Protein AF-A0A6P0NFS2-F1 (afdb_monomer_lite)

Secondary structure (DSSP, 8-state):
-GGGTTSS-TTPPP-GGGHHHHHTTSHHHHHHHTT--GGGGGGS--TTSGGGGG--EEEEEEEEEEEEEE-TTS-EEEEEEEEEEEEEE-TTS-HHHHHHHHHHHHHTTTT-TTEETTEEEEEHHHHHHT---HHHHHHHHHHHHHHHHHHHHHHHHGGGSTTHHHHHHHHHHHHHHHHHHH--HHHHHHHHHHHS-HHHHHHH-HHHHHHHHHHHHHHHHHHHHHSS-TT-----------PPPPPPPPP-

Structure (mmCIF, N/CA/C/O backbone):
data_AF-A0A6P0NFS2-F1
#
_entry.id   AF-A0A6P0NFS2-F1
#
loop_
_atom_site.group_PDB
_atom_site.id
_atom_site.type_symbol
_atom_site.label_atom_id
_atom_site.label_alt_id
_atom_site.label_comp_id
_atom_site.label_asym_id
_atom_site.label_entity_id
_atom_site.label_seq_id
_atom_site.pdbx_PDB_ins_code
_atom_site.Cartn_x
_atom_site.Cartn_y
_atom_site.Cartn_z
_atom_site.occupancy
_atom_site.B_iso_or_equiv
_atom_site.auth_seq_id
_atom_site.auth_comp_id
_atom_site.auth_asym_id
_atom_site.auth_atom_id
_atom_site.pdbx_PDB_model_num
ATOM 1 N N . PHE A 1 1 ? 7.731 -1.184 7.748 1.00 45.28 1 PHE A N 1
ATOM 2 C CA . PHE A 1 1 ? 7.350 0.236 7.591 1.00 45.28 1 PHE A CA 1
ATOM 3 C C . PHE A 1 1 ? 8.421 1.167 8.172 1.00 45.28 1 PHE A C 1
ATOM 5 O O . PHE A 1 1 ? 8.928 1.997 7.435 1.00 45.28 1 PHE A O 1
ATOM 12 N N . HIS A 1 2 ? 8.855 0.974 9.424 1.00 46.03 2 HIS A N 1
ATOM 13 C CA . HIS A 1 2 ? 9.773 1.895 10.123 1.00 46.03 2 HIS A CA 1
ATOM 14 C C . HIS A 1 2 ? 11.260 1.832 9.728 1.00 46.03 2 HIS A C 1
ATOM 16 O O . HIS A 1 2 ? 11.902 2.876 9.686 1.00 46.03 2 HIS A O 1
ATOM 22 N N . LYS A 1 3 ? 11.782 0.662 9.324 1.00 44.38 3 LYS A N 1
ATOM 23 C CA . LYS A 1 3 ? 13.163 0.515 8.808 1.00 44.38 3 LYS A CA 1
ATOM 24 C C . LYS A 1 3 ? 13.495 1.404 7.601 1.00 44.38 3 LYS A C 1
ATOM 26 O O . LYS A 1 3 ? 14.654 1.671 7.339 1.00 44.38 3 LYS A O 1
ATOM 31 N N . LEU A 1 4 ? 12.486 1.840 6.847 1.00 41.75 4 LEU A N 1
ATOM 32 C CA . LEU A 1 4 ? 12.673 2.610 5.612 1.00 41.75 4 LEU A CA 1
ATOM 33 C C . LEU A 1 4 ? 12.499 4.123 5.807 1.00 41.75 4 LEU A C 1
ATOM 35 O O . LEU A 1 4 ? 12.699 4.868 4.862 1.00 41.75 4 LEU A O 1
ATOM 39 N N . ARG A 1 5 ? 12.159 4.587 7.019 1.00 45.78 5 ARG A N 1
ATOM 40 C CA . ARG A 1 5 ? 12.069 6.023 7.350 1.00 45.78 5 ARG A CA 1
ATOM 41 C C . ARG A 1 5 ? 13.318 6.572 8.055 1.00 45.78 5 ARG A C 1
ATOM 43 O O . ARG A 1 5 ? 13.258 7.653 8.620 1.00 45.78 5 ARG A O 1
ATOM 50 N N . GLY A 1 6 ? 14.428 5.828 8.054 1.00 47.69 6 GLY A N 1
ATOM 51 C CA . GLY A 1 6 ? 15.697 6.264 8.658 1.00 47.69 6 GLY A CA 1
ATOM 52 C C . GLY A 1 6 ? 15.766 6.168 10.187 1.00 47.69 6 GLY A C 1
ATOM 53 O O . GLY A 1 6 ? 16.768 6.561 10.767 1.00 47.69 6 GLY A O 1
ATOM 54 N N . ASN A 1 7 ? 14.738 5.619 10.844 1.00 51.59 7 ASN A N 1
ATOM 55 C CA . ASN A 1 7 ? 14.722 5.455 12.304 1.00 51.59 7 ASN A CA 1
ATOM 56 C C . ASN A 1 7 ? 15.490 4.215 12.790 1.00 51.59 7 ASN A C 1
ATOM 58 O O . ASN A 1 7 ? 15.700 4.058 13.986 1.00 51.59 7 ASN A O 1
ATOM 62 N N . LEU A 1 8 ? 15.862 3.315 11.879 1.00 56.97 8 LEU A N 1
ATOM 63 C CA . LEU A 1 8 ? 16.657 2.121 12.150 1.00 56.97 8 LEU A CA 1
ATOM 64 C C . LEU A 1 8 ? 17.635 1.912 10.998 1.00 56.97 8 LEU A C 1
ATOM 66 O O . LEU A 1 8 ? 17.301 2.220 9.849 1.00 56.97 8 LEU A O 1
ATOM 70 N N . GLU A 1 9 ? 18.794 1.327 11.290 1.00 56.72 9 GLU A N 1
ATOM 71 C CA . GLU A 1 9 ? 19.702 0.856 10.249 1.00 56.72 9 GLU A CA 1
ATOM 72 C C . GLU A 1 9 ? 19.039 -0.277 9.444 1.00 56.72 9 GLU A C 1
ATOM 74 O O . GLU A 1 9 ? 18.159 -1.013 9.912 1.00 56.72 9 GLU A O 1
ATOM 79 N N . ARG A 1 10 ? 19.417 -0.393 8.169 1.00 55.59 10 ARG A N 1
ATOM 80 C CA . ARG A 1 10 ? 18.737 -1.271 7.202 1.00 55.59 10 ARG A CA 1
ATOM 81 C C . ARG A 1 10 ? 18.817 -2.751 7.599 1.00 55.59 10 ARG A C 1
ATOM 83 O O . ARG A 1 10 ? 17.898 -3.522 7.310 1.00 55.59 10 ARG A O 1
ATOM 90 N N . ASP A 1 11 ? 19.893 -3.127 8.270 1.00 60.06 11 ASP A N 1
ATOM 91 C CA . ASP A 1 11 ? 20.265 -4.464 8.720 1.00 60.06 11 ASP A CA 1
ATOM 92 C C . ASP A 1 11 ? 19.979 -4.724 10.206 1.00 60.06 11 ASP A C 1
ATOM 94 O O . ASP A 1 11 ? 20.187 -5.847 10.667 1.00 60.06 11 ASP A O 1
ATOM 98 N N . THR A 1 12 ? 19.409 -3.762 10.945 1.00 65.06 12 THR A N 1
ATOM 99 C CA . THR A 1 12 ? 19.038 -3.972 12.351 1.00 65.06 12 THR A CA 1
ATOM 100 C C . THR A 1 12 ? 18.120 -5.190 12.482 1.00 65.06 12 THR A C 1
ATOM 102 O O . THR A 1 12 ? 17.016 -5.228 11.921 1.00 65.06 12 THR A O 1
ATOM 105 N N . ARG A 1 13 ? 18.559 -6.210 13.223 1.00 65.25 13 ARG A N 1
ATOM 106 C CA . ARG A 1 13 ? 17.700 -7.332 13.613 1.00 65.25 13 ARG A CA 1
ATOM 107 C C . ARG A 1 13 ? 16.738 -6.831 14.681 1.00 65.25 13 ARG A C 1
ATOM 109 O O . ARG A 1 13 ? 17.180 -6.319 15.698 1.00 65.25 13 ARG A O 1
ATOM 116 N N . LEU A 1 14 ? 15.445 -6.951 14.406 1.00 64.38 14 LEU A N 1
ATOM 117 C CA . LEU A 1 14 ? 14.396 -6.608 15.356 1.00 64.38 14 LEU A CA 1
ATOM 118 C C . LEU A 1 14 ? 13.913 -7.891 16.010 1.00 64.38 14 LEU A C 1
ATOM 120 O O . LEU A 1 14 ? 13.698 -8.886 15.317 1.00 64.38 14 LEU A O 1
ATOM 124 N N . THR A 1 15 ? 13.757 -7.836 17.318 1.00 66.19 15 THR A N 1
ATOM 125 C CA . THR A 1 15 ? 13.140 -8.858 18.151 1.00 66.19 15 THR A CA 1
ATOM 126 C C . THR A 1 15 ? 11.774 -8.376 18.617 1.00 66.19 15 THR A C 1
ATOM 128 O O . THR A 1 15 ? 11.412 -7.211 18.437 1.00 66.19 15 THR A O 1
ATOM 131 N N . LEU A 1 16 ? 11.007 -9.268 19.235 1.00 61.78 16 LEU A N 1
ATOM 132 C CA . LEU A 1 16 ? 9.705 -8.926 19.794 1.00 61.78 16 LEU A CA 1
ATOM 133 C C . LEU A 1 16 ? 9.742 -7.851 20.881 1.00 61.78 16 LEU A C 1
ATOM 135 O O . LEU A 1 16 ? 8.864 -6.993 20.901 1.00 61.78 16 LEU A O 1
ATOM 139 N N . ASP A 1 17 ? 10.796 -7.830 21.692 1.00 67.50 17 ASP A N 1
ATOM 140 C CA . ASP A 1 17 ? 10.970 -6.843 22.762 1.00 67.50 17 ASP A CA 1
ATOM 141 C C . ASP A 1 17 ? 11.208 -5.425 22.211 1.00 67.50 17 ASP A C 1
ATOM 143 O O . ASP A 1 17 ? 10.961 -4.426 22.887 1.00 67.50 17 ASP A O 1
ATOM 147 N N . ASP A 1 18 ? 11.623 -5.312 20.946 1.00 67.75 18 ASP A N 1
ATOM 148 C CA . ASP A 1 18 ? 11.777 -4.021 20.280 1.00 67.75 18 ASP A CA 1
ATOM 149 C C . ASP A 1 18 ? 10.424 -3.427 19.859 1.00 67.75 18 ASP A C 1
ATOM 151 O O . ASP A 1 18 ? 10.326 -2.217 19.636 1.00 67.75 18 ASP A O 1
ATOM 155 N N . TRP A 1 19 ? 9.361 -4.234 19.740 1.00 67.00 19 TRP A N 1
ATOM 156 C CA . TRP A 1 19 ? 8.105 -3.772 19.143 1.00 67.00 19 TRP A CA 1
ATOM 157 C C . TRP A 1 19 ? 7.373 -2.748 19.981 1.00 67.00 19 TRP A C 1
ATOM 159 O O . TRP A 1 19 ? 6.847 -1.808 19.393 1.00 67.00 19 TRP A O 1
ATOM 169 N N . ASP A 1 20 ? 7.398 -2.839 21.306 1.00 65.00 20 ASP A N 1
ATOM 170 C CA . ASP A 1 20 ? 6.781 -1.816 22.153 1.00 65.00 20 ASP A CA 1
ATOM 171 C C . ASP A 1 20 ? 7.356 -0.427 21.845 1.00 65.00 20 ASP A C 1
ATOM 173 O O . ASP A 1 20 ? 6.610 0.546 21.734 1.00 65.00 20 ASP A O 1
ATOM 177 N N . ASN A 1 21 ? 8.664 -0.352 21.575 1.00 63.75 21 ASN A N 1
ATOM 178 C CA . ASN A 1 21 ? 9.350 0.879 21.184 1.00 63.75 21 ASN A CA 1
ATOM 179 C C . ASN A 1 21 ? 9.087 1.263 19.719 1.00 63.75 21 ASN A C 1
ATOM 181 O O . ASN A 1 21 ? 8.954 2.443 19.394 1.00 63.75 21 ASN A O 1
ATOM 185 N N . LEU A 1 22 ? 8.977 0.290 18.812 1.00 60.06 22 LEU A N 1
ATOM 186 C CA . LEU A 1 22 ? 8.721 0.542 17.388 1.00 60.06 22 LEU A CA 1
ATOM 187 C C . LEU A 1 22 ? 7.280 0.949 17.097 1.00 60.06 22 LEU A C 1
ATOM 189 O O . LEU A 1 22 ? 7.029 1.709 16.160 1.00 60.06 22 LEU A O 1
ATOM 193 N N . LEU A 1 23 ? 6.336 0.468 17.899 1.00 63.88 23 LEU A N 1
ATOM 194 C CA . LEU A 1 23 ? 4.936 0.849 17.827 1.00 63.88 23 LEU A CA 1
ATOM 195 C C . LEU A 1 23 ? 4.764 2.324 18.193 1.00 63.88 23 LEU A C 1
ATOM 197 O O . LEU A 1 23 ? 3.933 2.985 17.581 1.00 63.88 23 LEU A O 1
ATOM 201 N N . LEU A 1 24 ? 5.622 2.894 19.055 1.00 56.44 24 LEU A N 1
ATOM 202 C CA . LEU A 1 24 ? 5.646 4.342 19.327 1.00 56.44 24 LEU A CA 1
ATOM 203 C C . LEU A 1 24 ? 5.886 5.191 18.068 1.00 56.44 24 LEU A C 1
ATOM 205 O O . LEU A 1 24 ? 5.505 6.358 18.037 1.00 56.44 24 LEU A O 1
ATOM 209 N N . ILE A 1 25 ? 6.486 4.616 17.021 1.00 57.72 25 ILE A N 1
ATOM 210 C CA . ILE A 1 25 ? 6.806 5.315 15.770 1.00 57.72 25 ILE A CA 1
ATOM 211 C C . ILE A 1 25 ? 5.566 5.444 14.862 1.00 57.72 25 ILE A C 1
ATOM 213 O O . ILE A 1 25 ? 5.528 6.299 13.976 1.00 57.72 25 ILE A O 1
ATOM 217 N N . CYS A 1 26 ? 4.528 4.625 15.055 1.00 71.00 26 CYS A N 1
ATOM 218 C CA . CYS A 1 26 ? 3.238 4.793 14.384 1.00 71.00 26 CYS A CA 1
ATOM 219 C C . CYS A 1 26 ? 2.135 4.889 15.433 1.00 71.00 26 CYS A C 1
ATOM 221 O O . CYS A 1 26 ? 1.715 3.863 15.960 1.00 71.00 26 CYS A O 1
ATOM 223 N N . GLY A 1 27 ? 1.626 6.104 15.674 1.00 70.06 27 GLY A N 1
ATOM 224 C CA . GLY A 1 27 ? 0.533 6.348 16.624 1.00 70.06 27 GLY A CA 1
ATOM 225 C C . GLY A 1 27 ? -0.628 5.369 16.446 1.00 70.06 27 GLY A C 1
ATOM 226 O O . GLY A 1 27 ? -1.020 4.706 17.393 1.00 70.06 27 GLY A O 1
ATOM 227 N N . GLU A 1 28 ? -1.060 5.137 15.210 1.00 75.88 28 GLU A N 1
ATOM 228 C CA . GLU A 1 28 ? -2.130 4.182 14.924 1.00 75.88 28 GLU A CA 1
ATOM 229 C C . GLU A 1 28 ? -1.758 2.711 15.211 1.00 75.88 28 GLU A C 1
ATOM 231 O O . GLU A 1 28 ? -2.617 1.899 15.553 1.00 75.88 28 GLU A O 1
ATOM 236 N N . CYS A 1 29 ? -0.491 2.305 15.035 1.00 75.50 29 CYS A N 1
ATOM 237 C CA . CYS A 1 29 ? -0.077 0.943 15.400 1.00 75.50 29 CYS A CA 1
ATOM 238 C C . CYS A 1 29 ? 0.028 0.806 16.917 1.00 75.50 29 CYS A C 1
ATOM 240 O O . CYS A 1 29 ? -0.329 -0.241 17.444 1.00 75.50 29 CYS A O 1
ATOM 242 N N . ARG A 1 30 ? 0.475 1.861 17.609 1.00 77.50 30 ARG A N 1
ATOM 243 C CA . ARG A 1 30 ? 0.476 1.938 19.071 1.00 77.50 30 ARG A CA 1
ATOM 244 C C . ARG A 1 30 ? -0.933 1.822 19.635 1.00 77.50 30 ARG A C 1
ATOM 246 O O . ARG A 1 30 ? -1.127 1.069 20.578 1.00 77.50 30 ARG A O 1
ATOM 253 N N . GLU A 1 31 ? -1.894 2.548 19.068 1.00 79.50 31 GLU A N 1
ATOM 254 C CA . GLU A 1 31 ? -3.293 2.47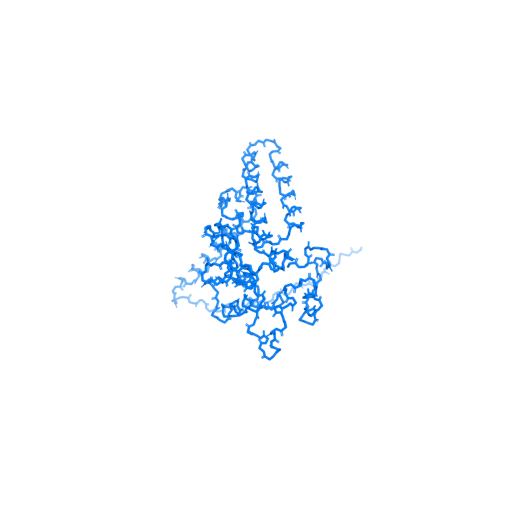7 19.492 1.00 79.50 31 GLU A CA 1
ATOM 255 C C . GLU A 1 31 ? -3.854 1.065 19.299 1.00 79.50 31 GLU A C 1
ATOM 257 O O . GLU A 1 31 ? -4.370 0.493 20.252 1.00 79.50 31 GLU A O 1
ATOM 262 N N . GLY A 1 32 ? -3.657 0.453 18.126 1.00 78.12 32 GLY A N 1
ATOM 263 C CA . GLY A 1 32 ? -4.095 -0.929 17.888 1.00 78.12 32 GLY A CA 1
ATOM 264 C C . GLY A 1 32 ? -3.392 -1.967 18.774 1.00 78.12 32 GLY A C 1
ATOM 265 O O . GLY A 1 32 ? -3.996 -2.954 19.178 1.00 78.12 32 GLY A O 1
ATOM 266 N N . ALA A 1 33 ? -2.127 -1.737 19.130 1.00 80.62 33 ALA A N 1
ATOM 267 C CA . ALA A 1 33 ? -1.382 -2.629 20.012 1.00 80.62 33 ALA A CA 1
ATOM 268 C C . ALA A 1 33 ? -1.858 -2.603 21.471 1.00 80.62 33 ALA A C 1
ATOM 270 O O . ALA A 1 33 ? -1.511 -3.512 22.216 1.00 80.62 33 ALA A O 1
ATOM 271 N N . LYS A 1 34 ? -2.658 -1.616 21.903 1.00 81.44 34 LYS A N 1
ATOM 272 C CA . LYS A 1 34 ? -3.226 -1.612 23.266 1.00 81.44 34 LYS A CA 1
ATOM 273 C C . LYS A 1 34 ? -4.136 -2.813 23.524 1.00 81.44 34 LYS A C 1
ATOM 275 O O . LYS A 1 34 ? -4.233 -3.260 24.661 1.00 81.44 34 LYS A O 1
ATOM 280 N N . ASP A 1 35 ? -4.744 -3.348 22.468 1.00 81.25 35 ASP A N 1
ATOM 281 C CA . ASP A 1 35 ? -5.611 -4.526 22.523 1.00 81.25 35 ASP A CA 1
ATOM 282 C C . ASP A 1 35 ? -4.821 -5.845 22.402 1.00 81.25 35 ASP A C 1
ATOM 284 O O . ASP A 1 35 ? -5.409 -6.928 22.338 1.00 81.25 35 ASP A O 1
ATOM 288 N N . TYR A 1 36 ? -3.485 -5.780 22.336 1.00 83.62 36 TYR A N 1
ATOM 289 C CA . TYR A 1 36 ? -2.638 -6.962 22.238 1.00 83.62 36 TYR A CA 1
ATOM 290 C C . TYR A 1 36 ? -2.686 -7.784 23.526 1.00 83.62 36 TYR A C 1
ATOM 292 O O . TYR A 1 36 ? -2.470 -7.285 24.630 1.00 83.62 36 TYR A O 1
ATOM 300 N N . ASN A 1 37 ? -2.903 -9.084 23.354 1.00 81.50 37 ASN A N 1
ATOM 301 C CA . ASN A 1 37 ? -2.850 -10.071 24.415 1.00 81.50 37 ASN A CA 1
ATOM 302 C C . ASN A 1 37 ? -1.544 -10.889 24.303 1.00 81.50 37 ASN A C 1
ATOM 304 O O . ASN A 1 37 ? -1.435 -11.711 23.385 1.00 81.50 37 ASN A O 1
ATOM 308 N N . PRO A 1 38 ? -0.571 -10.726 25.225 1.00 79.69 38 PRO A N 1
ATOM 309 C CA . PRO A 1 38 ? 0.698 -11.461 25.200 1.00 79.69 38 PRO A CA 1
ATOM 310 C C . PRO A 1 38 ? 0.552 -12.986 25.189 1.00 79.69 38 PRO A C 1
ATOM 312 O O . PRO A 1 38 ? 1.384 -13.688 24.618 1.00 79.69 38 PRO A O 1
ATOM 315 N N . GLN A 1 39 ? -0.525 -13.510 25.777 1.00 81.56 39 GLN A N 1
ATOM 316 C CA . GLN A 1 39 ? -0.834 -14.938 25.802 1.00 81.56 39 GLN A CA 1
ATOM 317 C C . GLN A 1 39 ? -1.287 -15.472 24.432 1.00 81.56 39 GLN A C 1
ATOM 319 O O . GLN A 1 39 ? -1.324 -16.682 24.232 1.00 81.56 39 GLN A O 1
ATOM 324 N N . GLN A 1 40 ? -1.618 -14.592 23.484 1.00 83.69 40 GLN A N 1
ATOM 325 C CA . GLN A 1 40 ? -2.048 -14.923 22.122 1.00 83.69 40 GLN A CA 1
ATOM 326 C C . GLN A 1 40 ? -1.000 -14.520 21.079 1.00 83.69 40 GLN A C 1
ATOM 328 O O . GLN A 1 40 ? -1.331 -14.261 19.926 1.00 83.69 40 GLN A O 1
ATOM 333 N N . ARG A 1 41 ? 0.280 -14.463 21.460 1.00 78.19 41 ARG A N 1
ATOM 334 C CA . ARG A 1 41 ? 1.385 -14.060 20.578 1.00 78.19 41 ARG A CA 1
ATOM 335 C C . ARG A 1 41 ? 1.369 -14.763 19.218 1.00 78.19 41 ARG A C 1
ATOM 337 O O . ARG A 1 41 ? 1.476 -14.092 18.193 1.00 78.19 41 ARG A O 1
ATOM 344 N N . ASP A 1 42 ? 1.184 -16.081 19.214 1.00 83.25 42 ASP A N 1
ATOM 345 C CA . ASP A 1 42 ? 1.227 -16.908 18.000 1.00 83.25 42 ASP A CA 1
ATOM 346 C C . ASP A 1 42 ? -0.025 -16.753 17.117 1.00 83.25 42 ASP A C 1
ATOM 348 O O . ASP A 1 42 ? -0.086 -17.291 16.015 1.00 83.25 42 ASP A O 1
ATOM 352 N N . HIS A 1 43 ? -1.022 -15.985 17.572 1.00 88.69 43 HIS A N 1
ATOM 353 C CA . HIS A 1 43 ? -2.221 -15.660 16.802 1.00 88.69 43 HIS A CA 1
ATOM 354 C C . HIS A 1 43 ? -2.031 -14.433 15.904 1.00 88.69 43 HIS A C 1
ATOM 356 O O . HIS A 1 43 ? -2.974 -14.061 15.206 1.00 88.69 43 HIS A O 1
ATOM 362 N N . TYR A 1 44 ? -0.863 -13.788 15.920 1.00 87.25 44 TYR A N 1
ATOM 363 C CA . TYR A 1 44 ? -0.567 -12.602 15.119 1.00 87.25 44 TYR A CA 1
ATOM 364 C C . TYR A 1 44 ? 0.717 -12.788 14.309 1.00 87.25 44 TYR A C 1
ATOM 366 O O . TYR A 1 44 ? 1.606 -13.566 14.653 1.00 87.25 44 TYR A O 1
ATOM 374 N N . LEU A 1 45 ? 0.824 -12.043 13.212 1.00 85.62 45 LEU A N 1
ATOM 375 C CA . LEU A 1 45 ? 2.006 -12.012 12.367 1.00 85.62 45 LEU A CA 1
ATOM 376 C C . LEU A 1 45 ? 2.935 -10.895 12.806 1.00 85.62 45 LEU A C 1
ATOM 378 O O . LEU A 1 45 ? 2.783 -9.731 12.424 1.00 85.62 45 LEU A O 1
ATOM 382 N N . TRP A 1 46 ? 3.944 -11.292 13.562 1.00 78.88 46 TRP A N 1
ATOM 383 C CA . TRP A 1 46 ? 5.047 -10.422 13.928 1.00 78.88 46 TRP A CA 1
ATOM 384 C C . TRP A 1 46 ? 6.122 -10.451 12.840 1.00 78.88 46 TRP A C 1
ATOM 386 O O . TRP A 1 46 ? 6.407 -11.527 12.312 1.00 78.88 46 TRP A O 1
ATOM 396 N N . PRO A 1 47 ? 6.718 -9.315 12.446 1.00 69.38 47 PRO A N 1
ATOM 397 C CA . PRO A 1 47 ? 7.648 -9.279 11.311 1.00 69.38 47 PRO A CA 1
ATOM 398 C C . PRO A 1 47 ? 8.938 -10.095 11.464 1.00 69.38 47 PRO A C 1
ATOM 400 O O . PRO A 1 47 ? 9.632 -10.290 10.470 1.00 69.38 47 PRO A O 1
ATOM 403 N N . ASP A 1 48 ? 9.271 -10.544 12.674 1.00 69.56 48 ASP A N 1
ATOM 404 C CA . ASP A 1 48 ? 10.374 -11.460 12.983 1.00 69.56 48 ASP A CA 1
ATOM 405 C C . ASP A 1 48 ? 9.941 -12.937 13.055 1.00 69.56 48 ASP A C 1
ATOM 407 O O . ASP A 1 48 ? 10.789 -13.824 13.141 1.00 69.56 48 ASP A O 1
ATOM 411 N N . SER A 1 49 ? 8.638 -13.219 12.980 1.00 74.88 49 SER A N 1
ATOM 412 C CA . SER A 1 49 ? 8.122 -14.587 12.937 1.00 74.88 49 SER A CA 1
ATOM 413 C C . SER A 1 49 ? 8.414 -15.257 11.593 1.00 74.88 49 SER A C 1
ATOM 415 O O . SER A 1 49 ? 8.345 -14.638 10.527 1.00 74.88 49 SER A O 1
ATOM 417 N N . GLU A 1 50 ? 8.659 -16.567 11.626 1.00 75.62 50 GLU A N 1
ATOM 418 C CA . GLU A 1 50 ? 8.787 -17.383 10.413 1.00 75.62 50 GLU A CA 1
ATOM 419 C C . GLU A 1 50 ? 7.529 -17.270 9.535 1.00 75.62 50 GLU A C 1
ATOM 421 O O . GLU A 1 50 ? 7.622 -17.101 8.317 1.00 75.62 50 GLU A O 1
ATOM 426 N N . MET A 1 51 ? 6.348 -17.224 10.166 1.00 74.88 51 MET A N 1
ATOM 427 C CA . MET A 1 51 ? 5.064 -17.051 9.485 1.00 74.88 51 MET A CA 1
ATOM 428 C C . MET A 1 51 ? 4.998 -15.764 8.652 1.00 74.88 51 MET A C 1
ATOM 430 O O . MET A 1 51 ? 4.410 -15.776 7.573 1.00 74.88 51 MET A O 1
ATOM 434 N N . ALA A 1 52 ? 5.626 -14.664 9.078 1.00 70.50 52 ALA A N 1
ATOM 435 C CA . ALA A 1 52 ? 5.619 -13.412 8.317 1.00 70.50 52 ALA A CA 1
ATOM 436 C C . ALA A 1 52 ? 6.412 -13.491 6.997 1.00 70.50 52 ALA A C 1
ATOM 438 O O . ALA A 1 52 ? 6.154 -12.704 6.081 1.00 70.50 52 ALA A O 1
ATOM 439 N N . SER A 1 53 ? 7.318 -14.466 6.853 1.00 73.88 53 SER A N 1
ATOM 440 C CA . SER A 1 53 ? 8.092 -14.688 5.619 1.00 73.88 53 SER A CA 1
ATOM 441 C C . SER A 1 53 ? 7.264 -15.303 4.483 1.00 73.88 53 SER A C 1
ATOM 443 O O . SER A 1 53 ? 7.698 -15.299 3.333 1.00 73.88 53 SER A O 1
ATOM 445 N N . SER A 1 54 ? 6.050 -15.777 4.774 1.00 75.88 54 SER A N 1
ATOM 446 C CA . SER A 1 54 ? 5.135 -16.403 3.806 1.00 75.88 54 SER A CA 1
ATOM 447 C C . SER A 1 54 ? 4.395 -15.422 2.879 1.00 75.88 54 SER A C 1
ATOM 449 O O . SER A 1 54 ? 3.547 -15.840 2.100 1.00 75.88 54 SER A O 1
ATOM 451 N N . TYR A 1 55 ? 4.695 -14.119 2.946 1.00 78.94 55 TYR A N 1
ATOM 452 C CA . TYR A 1 55 ? 3.965 -13.054 2.237 1.00 78.94 55 TYR A CA 1
ATOM 453 C C . TYR A 1 55 ? 2.430 -13.104 2.419 1.00 78.94 55 TYR A C 1
ATOM 455 O O . TYR A 1 55 ? 1.682 -13.065 1.443 1.00 78.94 55 TYR A O 1
ATOM 463 N N . PRO A 1 56 ? 1.932 -13.107 3.664 1.00 85.31 56 PRO A N 1
ATOM 464 C CA . PRO A 1 56 ? 0.536 -13.428 3.977 1.00 85.31 56 PRO A CA 1
ATOM 465 C C . PRO A 1 56 ? -0.473 -12.313 3.664 1.00 85.31 56 PRO A C 1
ATOM 467 O O . PRO A 1 56 ? -1.683 -12.499 3.817 1.00 85.31 56 PRO A O 1
ATOM 470 N N . PHE A 1 57 ? 0.009 -11.149 3.225 1.00 89.06 57 PHE A N 1
ATOM 471 C CA . PHE A 1 57 ? -0.819 -10.005 2.868 1.00 89.06 57 PHE A CA 1
ATOM 472 C C . PHE A 1 57 ? -0.759 -9.728 1.370 1.00 89.06 57 PHE A C 1
ATOM 474 O O . PHE A 1 57 ? 0.320 -9.613 0.783 1.00 89.06 57 PHE A O 1
ATOM 481 N N . ARG A 1 58 ? -1.929 -9.491 0.783 1.00 89.12 58 ARG A N 1
ATOM 482 C CA . ARG A 1 58 ? -2.086 -8.895 -0.544 1.00 89.12 58 ARG A CA 1
ATOM 483 C C . ARG A 1 58 ? -2.646 -7.487 -0.403 1.00 89.12 58 ARG A C 1
ATOM 485 O O . ARG A 1 58 ? -3.383 -7.197 0.534 1.00 89.12 58 ARG A O 1
ATOM 492 N N . TYR A 1 59 ? -2.306 -6.613 -1.338 1.00 90.81 59 TYR A N 1
ATOM 493 C CA . TYR A 1 59 ? -2.818 -5.249 -1.349 1.00 90.81 59 TYR A CA 1
ATOM 494 C C . TYR A 1 59 ? -3.733 -5.092 -2.554 1.00 90.81 59 TYR A C 1
ATOM 496 O O . TYR A 1 59 ? -3.342 -5.413 -3.670 1.00 90.81 59 TYR A O 1
ATOM 504 N N . VAL A 1 60 ? -4.968 -4.657 -2.328 1.00 92.81 60 VAL A N 1
ATOM 505 C CA . VAL A 1 60 ? -6.022 -4.663 -3.347 1.00 92.81 60 VAL A CA 1
ATOM 506 C C . VAL A 1 60 ? -6.565 -3.259 -3.515 1.00 92.81 60 VAL A C 1
ATOM 508 O O . VAL A 1 60 ? -7.077 -2.662 -2.569 1.00 92.81 60 VAL A O 1
ATOM 511 N N . LYS A 1 61 ? -6.446 -2.721 -4.729 1.00 94.56 61 LYS A N 1
ATOM 512 C CA . LYS A 1 61 ? -7.086 -1.460 -5.099 1.00 94.56 61 LYS A CA 1
ATOM 513 C C . LYS A 1 61 ? -8.591 -1.686 -5.215 1.00 94.56 61 LYS A C 1
ATOM 515 O O . LYS A 1 61 ? -9.020 -2.574 -5.946 1.00 94.56 61 LYS A O 1
ATOM 520 N N . ARG A 1 62 ? -9.375 -0.865 -4.522 1.00 94.38 62 ARG A N 1
ATOM 521 C CA . ARG A 1 62 ? -10.830 -0.816 -4.659 1.00 94.38 62 ARG A CA 1
ATOM 522 C C . ARG A 1 62 ? -11.248 0.594 -5.030 1.00 94.38 62 ARG A C 1
ATOM 524 O O . ARG A 1 62 ? -10.883 1.555 -4.352 1.00 94.38 62 ARG A O 1
ATOM 531 N N . ASP A 1 63 ? -11.992 0.682 -6.119 1.00 94.50 63 ASP A N 1
ATOM 532 C CA . ASP A 1 63 ? -12.620 1.906 -6.597 1.00 94.50 63 ASP A CA 1
ATOM 533 C C . ASP A 1 63 ? -14.018 2.049 -5.987 1.00 94.50 63 ASP A C 1
ATOM 535 O O . ASP A 1 63 ? -14.618 1.058 -5.567 1.00 94.50 63 ASP A O 1
ATOM 539 N N . ASN A 1 64 ? -14.545 3.274 -5.972 1.00 93.88 64 ASN A N 1
ATOM 540 C CA . ASN A 1 64 ? -15.908 3.580 -5.523 1.00 93.88 64 ASN A CA 1
ATOM 541 C C . ASN A 1 64 ? -16.228 3.065 -4.106 1.00 93.88 64 ASN A C 1
ATOM 543 O O . ASN A 1 64 ? -17.272 2.464 -3.856 1.00 93.88 64 ASN A O 1
ATOM 547 N N . VAL A 1 65 ? -15.297 3.274 -3.175 1.00 95.56 65 VAL A N 1
ATOM 548 C CA . VAL A 1 65 ? -15.537 3.073 -1.746 1.00 95.56 65 VAL A CA 1
ATOM 549 C C . VAL A 1 65 ? -16.294 4.280 -1.219 1.00 95.56 65 VAL A C 1
ATOM 551 O O . VAL A 1 65 ? -15.842 5.418 -1.375 1.00 95.56 65 VAL A O 1
ATOM 554 N N . THR A 1 66 ? -17.421 4.024 -0.560 1.00 96.62 66 THR A N 1
ATOM 555 C CA . THR A 1 66 ? -18.232 5.085 0.039 1.00 96.62 66 THR A CA 1
ATOM 556 C C . THR A 1 66 ? -17.512 5.646 1.257 1.00 96.62 66 THR A C 1
ATOM 558 O O . THR A 1 66 ? -17.266 4.926 2.224 1.00 96.62 66 THR A O 1
ATOM 561 N N . TYR A 1 67 ? -17.170 6.928 1.196 1.00 96.38 67 TYR A N 1
ATOM 562 C CA . TYR A 1 67 ? -16.489 7.669 2.247 1.00 96.38 67 TYR A CA 1
ATOM 563 C C . TYR A 1 67 ? -17.442 8.716 2.816 1.00 96.38 67 TYR A C 1
ATOM 565 O O . TYR A 1 67 ? -17.910 9.593 2.086 1.00 96.38 67 TYR A O 1
ATOM 573 N N . LYS A 1 68 ? -17.732 8.612 4.111 1.00 96.62 68 LYS A N 1
ATOM 574 C CA . LYS A 1 68 ? -18.665 9.477 4.830 1.00 96.62 68 LYS A CA 1
ATOM 575 C C . LYS A 1 68 ? -17.980 10.131 6.017 1.00 96.62 68 LYS A C 1
ATOM 577 O O . LYS A 1 68 ? -17.224 9.482 6.737 1.00 96.62 68 LYS A O 1
ATOM 582 N N . VAL A 1 69 ? -18.300 11.398 6.240 1.00 96.38 69 VAL A N 1
ATOM 583 C CA . VAL A 1 69 ? -17.952 12.130 7.458 1.00 96.38 69 VAL A CA 1
ATOM 584 C C . VAL A 1 69 ? -19.246 12.504 8.163 1.00 96.38 69 VAL A C 1
ATOM 586 O O . VAL A 1 69 ? -20.144 13.057 7.522 1.00 96.38 69 VAL A O 1
ATOM 589 N N . LEU A 1 70 ? -19.346 12.185 9.451 1.00 96.50 70 LEU A N 1
ATOM 590 C CA . LEU A 1 70 ? -20.499 12.517 10.289 1.00 96.50 70 LEU A CA 1
ATOM 591 C C . LEU A 1 70 ? -20.152 13.672 11.228 1.00 96.50 70 LEU A C 1
ATOM 593 O O . LEU A 1 70 ? -19.071 13.646 11.805 1.00 96.50 70 LEU A O 1
ATOM 597 N N . ASP A 1 71 ? -21.035 14.657 11.388 1.00 95.25 71 ASP A N 1
ATOM 598 C CA . ASP A 1 71 ? -20.876 15.742 12.369 1.00 95.25 71 ASP A CA 1
ATOM 599 C C . ASP A 1 71 ? -20.977 15.245 13.829 1.00 95.25 71 ASP A C 1
ATOM 601 O O . ASP A 1 71 ? -21.082 14.044 14.094 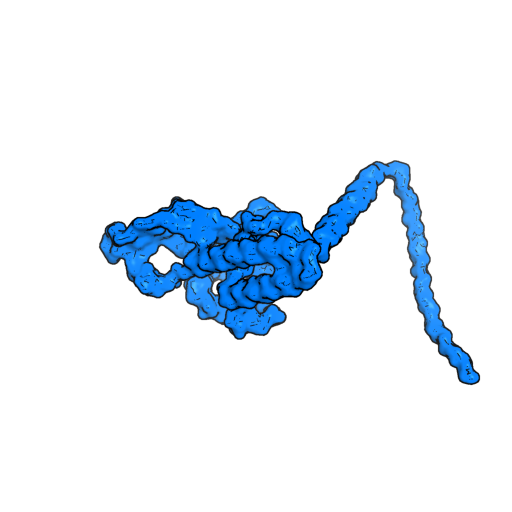1.00 95.25 71 ASP A O 1
ATOM 605 N N . ALA A 1 72 ? -20.887 16.164 14.796 1.00 92.44 72 ALA A N 1
ATOM 606 C CA . ALA A 1 72 ? -20.916 15.827 16.222 1.00 92.44 72 ALA A CA 1
ATOM 607 C C . ALA A 1 72 ? -22.261 15.219 16.665 1.00 92.44 72 ALA A C 1
ATOM 609 O O . ALA A 1 72 ? -22.308 14.436 17.614 1.00 92.44 72 ALA A O 1
ATOM 610 N N . GLU A 1 73 ? -23.342 15.547 15.962 1.00 94.00 73 GLU A N 1
ATOM 611 C CA . GLU A 1 73 ? -24.694 15.042 16.179 1.00 94.00 73 GLU A CA 1
ATOM 612 C C . GLU A 1 73 ? -24.970 13.735 15.408 1.00 94.00 73 GLU A C 1
ATOM 614 O O . GLU A 1 73 ? -26.040 13.141 15.556 1.00 94.00 73 GLU A O 1
ATOM 619 N N . GLY A 1 74 ? -24.007 13.260 14.611 1.00 92.56 74 GLY A N 1
ATOM 620 C CA . GLY A 1 74 ? -24.108 12.043 13.807 1.00 92.56 74 GLY A CA 1
ATOM 621 C C . GLY A 1 74 ? -24.797 12.233 12.451 1.00 92.56 74 GLY A C 1
ATOM 622 O O . GLY A 1 74 ? -25.066 11.242 11.768 1.00 92.56 74 GLY A O 1
ATOM 623 N N . ASN A 1 75 ? -25.078 13.469 12.033 1.00 96.00 75 ASN A N 1
ATOM 624 C CA . ASN A 1 75 ? -25.626 13.750 10.709 1.00 96.00 75 ASN A CA 1
ATOM 625 C C . ASN A 1 75 ? -24.531 13.717 9.644 1.00 96.00 75 ASN A C 1
ATOM 627 O O . ASN A 1 75 ? -23.350 13.934 9.905 1.00 96.00 75 ASN A O 1
ATOM 631 N N . LEU A 1 76 ? -24.935 13.474 8.400 1.00 97.12 76 LEU A N 1
ATOM 632 C CA . LEU A 1 76 ? -24.014 13.440 7.274 1.00 97.12 76 LEU A CA 1
ATOM 633 C C . LEU A 1 76 ? -23.457 14.840 6.971 1.00 97.12 76 LEU A C 1
ATOM 635 O O . LEU A 1 76 ? -24.175 15.701 6.468 1.00 97.12 76 LEU A O 1
ATOM 639 N N . PHE A 1 77 ? -22.162 15.033 7.210 1.00 96.00 77 PHE A N 1
ATOM 640 C CA . PHE A 1 77 ? -21.431 16.248 6.848 1.00 96.00 77 PHE A CA 1
ATOM 641 C C . PHE A 1 77 ? -20.885 16.177 5.416 1.00 96.00 77 PHE A C 1
ATOM 643 O O . PHE A 1 77 ? -20.960 17.143 4.656 1.00 96.00 77 PHE A O 1
ATOM 650 N N . LYS A 1 78 ? -20.325 15.023 5.034 1.00 95.81 78 LYS A N 1
ATOM 651 C CA . LYS A 1 78 ? -19.721 14.803 3.714 1.00 95.81 78 LYS A CA 1
ATOM 652 C C . LYS A 1 78 ? -19.945 13.372 3.246 1.00 95.81 78 LYS A C 1
ATOM 654 O O . LYS A 1 78 ? -19.753 12.448 4.027 1.00 95.81 78 LYS A O 1
ATOM 659 N N . GLU A 1 79 ? -20.252 13.192 1.964 1.00 96.88 79 GLU A N 1
ATOM 660 C CA . GLU A 1 79 ? -20.251 11.889 1.295 1.00 96.88 79 GLU A CA 1
ATOM 661 C C . GLU A 1 79 ? -19.573 11.990 -0.068 1.00 96.88 79 GLU A C 1
ATOM 663 O O . GLU A 1 79 ? -19.844 12.906 -0.843 1.00 96.88 79 GLU A O 1
ATOM 668 N N . GLU A 1 80 ? -18.689 11.046 -0.369 1.00 96.50 80 GLU A N 1
ATOM 669 C CA . GLU A 1 80 ? -18.063 10.929 -1.681 1.00 96.50 80 GLU A CA 1
ATOM 670 C C . GLU A 1 80 ? -17.610 9.495 -1.957 1.00 96.50 80 GLU A C 1
ATOM 672 O O . GLU A 1 80 ? -17.464 8.669 -1.055 1.00 96.50 80 GLU A O 1
ATOM 677 N N . GLN A 1 81 ? -17.372 9.199 -3.232 1.00 96.38 81 GLN A N 1
ATOM 678 C CA . GLN A 1 81 ? -16.789 7.934 -3.659 1.00 96.38 81 GLN A CA 1
ATOM 679 C C . GLN A 1 81 ? -15.284 8.118 -3.835 1.00 96.38 81 GLN A C 1
ATOM 681 O O . GLN A 1 81 ? -14.836 8.992 -4.579 1.00 96.38 81 GLN A O 1
ATOM 686 N N . ARG A 1 82 ? -14.494 7.298 -3.141 1.00 95.44 82 ARG A N 1
ATOM 687 C CA . ARG A 1 82 ? -13.028 7.348 -3.172 1.00 95.44 82 ARG A CA 1
ATOM 688 C C . ARG A 1 82 ? -12.427 6.020 -3.598 1.00 95.44 82 ARG A C 1
ATOM 690 O O . ARG A 1 82 ? -13.081 4.983 -3.631 1.00 95.44 82 ARG A O 1
ATOM 697 N N . THR A 1 83 ? -11.148 6.075 -3.941 1.00 95.38 83 THR A N 1
ATOM 698 C CA . THR A 1 83 ? -10.338 4.901 -4.257 1.00 95.38 83 THR A CA 1
ATOM 699 C C . THR A 1 83 ? -9.311 4.701 -3.162 1.00 95.38 83 THR A C 1
ATOM 701 O O . THR A 1 83 ? -8.629 5.648 -2.779 1.00 95.38 83 THR A O 1
ATOM 704 N N . PHE A 1 84 ? -9.171 3.465 -2.697 1.00 95.88 84 PHE A N 1
ATOM 705 C CA . PHE A 1 84 ? -8.186 3.108 -1.685 1.00 95.88 84 PHE A CA 1
ATOM 706 C C . PHE A 1 84 ? -7.512 1.784 -2.026 1.00 95.88 84 PHE A C 1
ATOM 708 O O . PHE A 1 84 ? -7.968 1.020 -2.879 1.00 95.88 84 PHE A O 1
ATOM 715 N N . VAL A 1 85 ? -6.413 1.501 -1.333 1.00 95.12 85 VAL A N 1
ATOM 716 C CA . VAL A 1 85 ? -5.750 0.198 -1.382 1.00 95.12 85 VAL A CA 1
ATOM 717 C C . VAL A 1 85 ? -5.924 -0.480 -0.029 1.00 95.12 85 VAL A C 1
ATOM 719 O O . VAL A 1 85 ? -5.521 0.060 0.995 1.00 95.12 85 VAL A O 1
ATOM 722 N N . PHE A 1 86 ? -6.493 -1.676 -0.003 1.00 94.75 86 PHE A N 1
ATOM 723 C CA . PHE A 1 86 ? -6.752 -2.433 1.220 1.00 94.75 86 PHE A CA 1
ATOM 724 C C . PHE A 1 86 ? -5.714 -3.531 1.401 1.00 94.75 86 PHE A C 1
ATOM 726 O O . PHE A 1 86 ? -5.296 -4.153 0.431 1.00 94.75 86 PHE A O 1
ATOM 733 N N . ALA A 1 87 ? -5.299 -3.765 2.639 1.00 93.12 87 ALA A N 1
ATOM 734 C CA . ALA A 1 87 ? -4.572 -4.958 3.027 1.00 93.12 87 ALA A CA 1
ATOM 735 C C . ALA A 1 87 ? -5.587 -6.089 3.208 1.00 93.12 87 ALA A C 1
ATOM 737 O O . ALA A 1 87 ? -6.517 -5.988 4.005 1.00 93.12 87 ALA A O 1
ATOM 738 N N . GLU A 1 88 ? -5.415 -7.164 2.464 1.00 92.75 88 GLU A N 1
ATOM 739 C CA . GLU A 1 88 ? -6.221 -8.370 2.560 1.00 92.75 88 GLU A CA 1
ATOM 740 C C . GLU A 1 88 ? -5.308 -9.562 2.804 1.00 92.75 88 GLU A C 1
ATOM 742 O O . GLU A 1 88 ? -4.089 -9.485 2.637 1.00 92.75 88 GLU A O 1
ATOM 747 N N . THR A 1 89 ? -5.902 -10.683 3.185 1.00 91.50 89 THR A N 1
ATOM 748 C CA . THR A 1 89 ? -5.155 -11.925 3.324 1.00 91.50 89 THR A CA 1
ATOM 749 C C . THR A 1 89 ? -4.917 -12.576 1.964 1.00 91.50 89 THR A C 1
ATOM 751 O O . THR A 1 89 ? -5.753 -12.506 1.058 1.00 91.50 89 THR A O 1
ATOM 754 N N . ALA A 1 90 ? -3.733 -13.157 1.799 1.00 86.25 90 ALA A N 1
ATOM 755 C CA . ALA A 1 90 ? -3.422 -14.019 0.671 1.00 86.25 90 ALA A CA 1
ATOM 756 C C . ALA A 1 90 ? -4.153 -15.362 0.869 1.00 86.25 90 ALA A C 1
ATOM 758 O O . ALA A 1 90 ? -4.155 -15.899 1.971 1.00 86.25 90 ALA A O 1
ATOM 759 N N . ASN A 1 91 ? -4.826 -15.881 -0.161 1.00 81.75 91 ASN A N 1
ATOM 760 C CA . ASN A 1 91 ? -5.636 -17.107 -0.035 1.00 81.75 91 ASN A CA 1
ATOM 761 C C . ASN A 1 91 ? -4.809 -18.390 -0.240 1.00 81.75 91 ASN A C 1
ATOM 763 O O . ASN A 1 91 ? -5.320 -19.487 -0.055 1.00 81.75 91 ASN A O 1
ATOM 767 N N . ASP A 1 92 ? -3.556 -18.245 -0.657 1.00 84.88 92 ASP A N 1
ATOM 768 C CA . ASP A 1 92 ? -2.606 -19.290 -1.041 1.00 84.88 92 ASP A CA 1
ATOM 769 C C . ASP A 1 92 ? -1.596 -19.629 0.071 1.00 84.88 92 ASP A C 1
ATOM 771 O O . ASP A 1 92 ? -0.584 -20.279 -0.183 1.00 84.88 92 ASP A O 1
ATOM 775 N N . VAL A 1 93 ? -1.870 -19.218 1.314 1.00 85.94 93 VAL A N 1
ATOM 776 C CA . VAL A 1 93 ? -1.048 -19.535 2.495 1.00 85.94 93 VAL A CA 1
ATOM 777 C C . VAL A 1 93 ? -1.740 -20.545 3.413 1.00 85.94 93 VAL A C 1
ATOM 779 O O . VAL A 1 93 ? -2.955 -20.735 3.354 1.00 85.94 93 VAL A O 1
ATOM 782 N N . ALA A 1 94 ? -0.963 -21.189 4.288 1.00 89.38 94 ALA A N 1
ATOM 783 C CA . ALA A 1 94 ? -1.481 -22.147 5.263 1.00 89.38 94 ALA A CA 1
ATOM 784 C C . ALA A 1 94 ? -2.550 -21.524 6.185 1.00 89.38 94 ALA A C 1
ATOM 786 O O . ALA A 1 94 ? -2.489 -20.340 6.520 1.00 89.38 94 ALA A O 1
ATOM 787 N N . THR A 1 95 ? -3.519 -22.327 6.632 1.00 91.50 95 THR A N 1
ATOM 788 C CA . THR A 1 95 ? -4.693 -21.859 7.392 1.00 91.50 95 THR A CA 1
ATOM 789 C C . THR A 1 95 ? -4.331 -21.099 8.670 1.00 91.50 95 THR A C 1
ATOM 791 O O . THR A 1 95 ? -4.904 -20.046 8.935 1.00 91.50 95 THR A O 1
ATOM 794 N N . ASN A 1 96 ? -3.341 -21.572 9.427 1.00 89.94 96 ASN A N 1
ATOM 795 C CA . ASN A 1 96 ? -2.858 -20.895 10.634 1.00 89.94 96 ASN A CA 1
ATOM 796 C C . ASN A 1 96 ? -2.269 -19.504 10.326 1.00 89.94 96 ASN A C 1
ATOM 798 O O . ASN A 1 96 ? -2.506 -18.546 11.056 1.00 89.94 96 ASN A O 1
ATOM 802 N N . ILE A 1 97 ? -1.550 -19.372 9.209 1.00 90.00 97 ILE A N 1
ATOM 803 C CA . ILE A 1 97 ? -0.989 -18.097 8.745 1.00 90.00 97 ILE A CA 1
ATOM 804 C C . ILE A 1 97 ? -2.112 -17.163 8.283 1.00 90.00 97 ILE A C 1
ATOM 806 O O . ILE A 1 97 ? -2.085 -15.967 8.577 1.00 90.00 97 ILE A O 1
ATOM 810 N N . LEU A 1 98 ? -3.116 -17.699 7.584 1.00 92.06 98 LEU A N 1
ATOM 811 C CA . LEU A 1 98 ? -4.290 -16.950 7.143 1.00 92.06 98 LEU A CA 1
ATOM 812 C C . LEU A 1 98 ? -5.043 -16.344 8.337 1.00 92.06 98 LEU A C 1
ATOM 814 O O . LEU A 1 98 ? -5.408 -15.168 8.310 1.00 92.06 98 LEU A O 1
ATOM 818 N N . GLU A 1 99 ? -5.272 -17.135 9.384 1.00 92.88 99 GLU A N 1
ATOM 819 C CA . GLU A 1 99 ? -5.903 -16.674 10.624 1.00 92.88 99 GLU A CA 1
ATOM 820 C C . GLU A 1 99 ? -5.052 -15.618 11.324 1.00 92.88 99 GLU A C 1
ATOM 822 O O . GLU A 1 99 ? -5.560 -14.541 11.643 1.00 92.88 99 GLU A O 1
ATOM 827 N N . ALA A 1 100 ? -3.744 -15.856 11.454 1.00 91.50 100 ALA A N 1
ATOM 828 C CA . ALA A 1 100 ? -2.834 -14.878 12.033 1.00 91.50 100 ALA A CA 1
ATOM 829 C C . ALA A 1 100 ? -2.829 -13.553 11.253 1.00 91.50 100 ALA A C 1
ATOM 831 O O . ALA A 1 100 ? -2.812 -12.469 11.841 1.00 91.50 100 ALA A O 1
ATOM 832 N N . ALA A 1 101 ? -2.926 -13.605 9.925 1.00 91.56 101 ALA A N 1
ATOM 833 C CA . ALA A 1 101 ? -3.033 -12.425 9.076 1.00 91.56 101 ALA A CA 1
ATOM 834 C C . ALA A 1 101 ? -4.346 -11.661 9.279 1.00 91.56 101 ALA A C 1
ATOM 836 O O . ALA A 1 101 ? -4.320 -10.432 9.389 1.00 91.56 101 ALA A O 1
ATOM 837 N N . LYS A 1 102 ? -5.482 -12.363 9.394 1.00 92.94 102 LYS A N 1
ATOM 838 C CA . LYS A 1 102 ? -6.777 -11.741 9.724 1.00 92.94 102 LYS A CA 1
ATOM 839 C C . LYS A 1 102 ? -6.713 -11.037 11.076 1.00 92.94 102 LYS A C 1
ATOM 841 O O . LYS A 1 102 ? -7.077 -9.865 11.170 1.00 92.94 102 LYS A O 1
ATOM 846 N N . ASN A 1 103 ? -6.178 -11.717 12.086 1.00 92.06 103 ASN A N 1
ATOM 847 C CA . ASN A 1 103 ? -6.008 -11.167 13.427 1.00 92.06 103 ASN A CA 1
ATOM 848 C C . ASN A 1 103 ? -5.083 -9.947 13.420 1.00 92.06 103 ASN A C 1
ATOM 850 O O . ASN A 1 103 ? -5.369 -8.957 14.081 1.00 92.06 103 ASN A O 1
ATOM 854 N N . THR A 1 104 ? -4.017 -9.968 12.619 1.00 90.31 104 THR A N 1
ATOM 855 C CA . THR A 1 104 ? -3.080 -8.840 12.481 1.00 90.31 104 THR A CA 1
ATOM 856 C C . THR A 1 104 ? -3.736 -7.625 11.824 1.00 90.31 104 THR A C 1
ATOM 858 O O . THR A 1 104 ? -3.561 -6.501 12.294 1.00 90.31 104 THR A O 1
ATOM 861 N N . ILE A 1 105 ? -4.529 -7.828 10.761 1.00 91.25 105 ILE A N 1
ATOM 862 C CA . ILE A 1 105 ? -5.313 -6.749 10.134 1.00 91.25 105 ILE A CA 1
ATOM 863 C C . ILE A 1 105 ? -6.285 -6.142 11.149 1.00 91.25 105 ILE A C 1
ATOM 865 O O . ILE A 1 105 ? -6.411 -4.917 11.208 1.00 91.25 105 ILE A O 1
ATOM 869 N N . ALA A 1 106 ? -6.947 -6.990 11.940 1.00 90.75 106 ALA A N 1
ATOM 870 C CA . ALA A 1 106 ? -7.942 -6.584 12.924 1.00 90.75 106 ALA A CA 1
ATOM 871 C C . ALA A 1 106 ? -7.337 -5.872 14.144 1.00 90.75 106 ALA A C 1
ATOM 873 O O . ALA A 1 106 ? -7.911 -4.874 14.581 1.00 90.75 106 ALA A O 1
ATOM 874 N N . LEU A 1 107 ? -6.201 -6.349 14.665 1.00 89.25 107 LEU A N 1
AT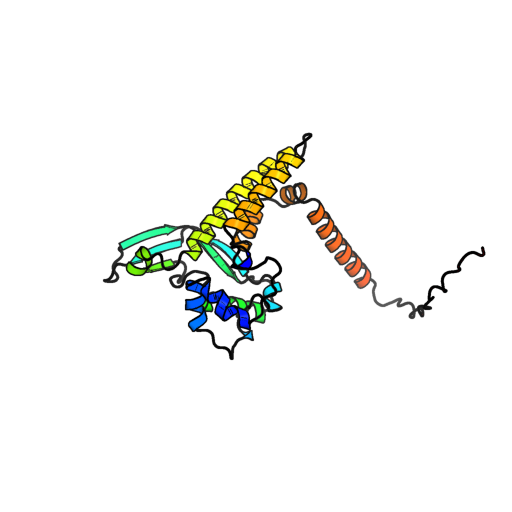OM 875 C CA . LEU A 1 107 ? -5.493 -5.766 15.809 1.00 89.25 107 LEU A CA 1
ATOM 876 C C . LEU A 1 107 ? -4.962 -4.379 15.451 1.00 89.25 107 LEU A C 1
ATOM 878 O O . LEU A 1 107 ? -5.320 -3.383 16.067 1.00 89.25 107 LEU A O 1
ATOM 882 N N . PHE A 1 108 ? -4.172 -4.288 14.381 1.00 86.88 108 PHE A N 1
ATOM 883 C CA . PHE A 1 108 ? -3.540 -3.027 13.997 1.00 86.88 108 PHE A CA 1
ATOM 884 C C . PHE A 1 108 ? -4.445 -2.108 13.180 1.00 86.88 108 PHE A C 1
ATOM 886 O O . PHE A 1 108 ? -3.992 -1.042 12.764 1.00 86.88 108 PHE A O 1
ATOM 893 N N . LYS A 1 109 ? -5.695 -2.508 12.908 1.00 89.75 109 LYS A N 1
ATOM 894 C CA . LYS A 1 109 ? -6.647 -1.767 12.063 1.00 89.75 109 LYS A CA 1
ATOM 895 C C . LYS A 1 109 ? -6.007 -1.337 10.741 1.00 89.75 109 LYS A C 1
ATOM 897 O O . LYS A 1 109 ? -6.084 -0.178 10.337 1.00 89.75 109 LYS A O 1
ATOM 902 N N . LEU A 1 110 ? -5.331 -2.267 10.055 1.00 89.31 110 LEU A N 1
ATOM 903 C CA . LEU A 1 110 ? -4.518 -1.946 8.869 1.00 89.31 110 LEU A CA 1
ATOM 904 C C . LEU A 1 110 ? -5.323 -1.300 7.730 1.00 89.31 110 LEU A C 1
ATOM 906 O O . LEU A 1 110 ? -4.731 -0.687 6.843 1.00 89.31 110 LEU A O 1
ATOM 910 N N . ASN A 1 111 ? -6.647 -1.438 7.737 1.00 92.56 111 ASN A N 1
ATOM 911 C CA . ASN A 1 111 ? -7.557 -0.846 6.761 1.00 92.56 111 ASN A CA 1
ATOM 912 C C . ASN A 1 111 ? -8.352 0.335 7.309 1.00 92.56 111 ASN A C 1
ATOM 914 O O . ASN A 1 111 ? -9.442 0.571 6.825 1.00 92.56 111 ASN A O 1
ATOM 918 N N . THR A 1 112 ? -7.802 1.054 8.280 1.00 90.88 112 THR A N 1
ATOM 919 C CA . THR A 1 112 ? -8.485 2.023 9.138 1.00 90.88 112 THR A CA 1
ATOM 920 C C . THR A 1 112 ? -9.460 1.420 10.142 1.00 90.88 112 THR A C 1
ATOM 922 O O . THR A 1 112 ? -10.068 0.374 9.913 1.00 90.88 112 THR A O 1
ATOM 925 N N . LYS A 1 113 ? -9.594 2.089 11.291 1.00 90.75 113 LYS A N 1
ATOM 926 C CA . LYS A 1 113 ? -10.556 1.739 12.345 1.00 90.75 113 LYS A CA 1
ATOM 927 C C . LYS A 1 113 ? -12.008 2.060 11.963 1.00 90.75 113 LYS A C 1
ATOM 929 O O . LYS A 1 113 ? -12.916 1.518 12.576 1.00 90.75 113 LYS A O 1
ATOM 934 N N . TYR A 1 114 ? -12.213 2.883 10.932 1.00 93.31 114 TYR A N 1
ATOM 935 C CA . TYR A 1 114 ? -13.531 3.299 10.426 1.00 93.31 114 TYR A CA 1
ATOM 936 C C . TYR A 1 114 ? -14.085 2.430 9.294 1.00 93.31 114 TYR A C 1
ATOM 938 O O . TYR A 1 114 ? -15.140 2.742 8.741 1.00 93.31 114 TYR A O 1
ATOM 946 N N . TYR A 1 115 ? -13.343 1.407 8.871 1.00 91.75 115 TYR A N 1
ATOM 947 C CA . TYR A 1 115 ? -13.724 0.597 7.726 1.00 91.75 115 TYR A CA 1
ATOM 948 C C . TYR A 1 115 ? -14.691 -0.504 8.145 1.00 91.75 115 TYR A C 1
ATOM 950 O O . TYR A 1 115 ? -14.322 -1.401 8.903 1.00 91.75 115 TYR A O 1
ATOM 958 N N . ASP A 1 116 ? -15.901 -0.455 7.594 1.00 88.06 116 ASP A N 1
ATOM 959 C CA . ASP A 1 116 ? -16.929 -1.473 7.781 1.00 88.06 116 ASP A CA 1
ATOM 960 C C . ASP A 1 116 ? -17.710 -1.701 6.481 1.00 88.06 116 ASP A C 1
ATOM 962 O O . ASP A 1 116 ? -18.087 -0.752 5.798 1.00 88.06 116 ASP A O 1
ATOM 966 N N . ASN A 1 117 ? -17.952 -2.965 6.122 1.00 82.81 117 ASN A N 1
ATOM 967 C CA . ASN A 1 117 ? -18.830 -3.361 5.009 1.00 82.81 117 ASN A CA 1
ATOM 968 C C . ASN A 1 117 ? -18.647 -2.559 3.698 1.00 82.81 117 ASN A C 1
ATOM 970 O O . ASN A 1 117 ? -19.612 -2.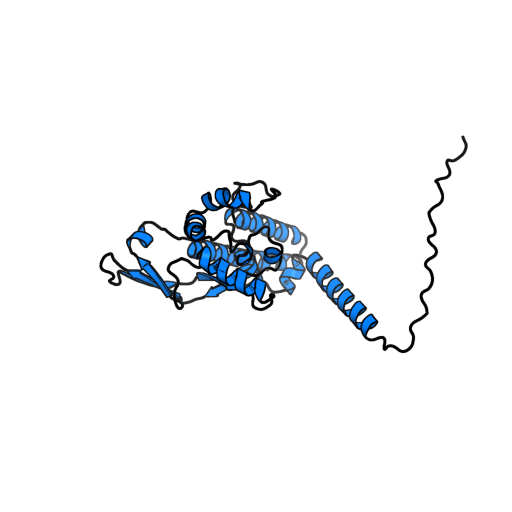178 3.035 1.00 82.81 117 ASN A O 1
ATOM 974 N N . ASN A 1 118 ? -17.392 -2.323 3.294 1.00 83.62 118 ASN A N 1
ATOM 975 C CA . ASN A 1 118 ? -17.027 -1.548 2.098 1.00 83.62 118 ASN A CA 1
ATOM 976 C C . ASN A 1 118 ? -17.374 -0.046 2.145 1.00 83.62 118 ASN A C 1
ATOM 978 O O . ASN A 1 118 ? -17.430 0.617 1.108 1.00 83.62 118 ASN A O 1
ATOM 982 N N . GLN A 1 119 ? -17.557 0.496 3.344 1.00 93.56 119 GLN A N 1
ATOM 983 C CA . GLN A 1 119 ? -17.723 1.917 3.612 1.00 93.56 119 GLN A CA 1
ATOM 984 C C . GLN A 1 119 ? -16.691 2.367 4.650 1.00 93.56 119 GLN A C 1
ATOM 986 O O . GLN A 1 119 ? -16.174 1.572 5.434 1.00 93.56 119 GLN A O 1
ATOM 991 N N . ILE A 1 120 ? -16.368 3.653 4.626 1.00 95.56 120 ILE A N 1
ATOM 992 C CA . ILE A 1 120 ? -15.531 4.313 5.626 1.00 95.56 120 ILE A CA 1
ATOM 993 C C . ILE A 1 120 ? -16.370 5.443 6.206 1.00 95.56 120 ILE A C 1
ATOM 995 O O . ILE A 1 120 ? -16.782 6.332 5.462 1.00 95.56 120 ILE A O 1
ATOM 999 N N . ILE A 1 121 ? -16.643 5.391 7.509 1.00 95.62 121 ILE A N 1
ATOM 1000 C CA . ILE A 1 121 ? -17.481 6.378 8.201 1.00 95.62 121 ILE A CA 1
ATOM 1001 C C . ILE A 1 121 ? -16.669 7.000 9.334 1.00 95.62 121 ILE A C 1
ATOM 1003 O O . ILE A 1 121 ? -16.393 6.344 10.335 1.00 95.62 121 ILE A O 1
ATOM 1007 N N . ILE A 1 122 ? -16.273 8.260 9.161 1.00 94.50 122 ILE A N 1
ATOM 1008 C CA . ILE A 1 122 ? -15.360 8.961 10.069 1.00 94.50 122 ILE A CA 1
ATOM 1009 C C . ILE A 1 122 ? -16.129 10.032 10.859 1.00 94.50 122 ILE A C 1
ATOM 1011 O O . ILE A 1 122 ? -16.852 10.825 10.250 1.00 94.50 122 ILE A O 1
ATOM 1015 N N . PRO A 1 123 ? -15.979 10.109 12.192 1.00 95.31 123 PRO A N 1
ATOM 1016 C CA . PRO A 1 123 ? -16.459 11.250 12.968 1.00 95.31 123 PRO A CA 1
ATOM 1017 C C . PRO A 1 123 ? -15.768 12.557 12.551 1.00 95.31 123 PRO A C 1
ATOM 1019 O O . PRO A 1 123 ? -14.585 12.572 12.221 1.00 95.31 123 PRO A O 1
ATOM 1022 N N . TYR A 1 124 ? -16.476 13.682 12.606 1.00 93.62 124 TYR A N 1
ATOM 1023 C CA . TYR A 1 124 ? -15.967 14.978 12.147 1.00 93.62 124 TYR A CA 1
ATOM 1024 C C . TYR A 1 124 ? -14.696 15.414 12.876 1.00 93.62 124 TYR A C 1
ATOM 1026 O O . TYR A 1 124 ? -13.775 15.931 12.245 1.00 93.62 124 TYR A O 1
ATOM 1034 N N . GLN A 1 125 ? -14.618 15.146 14.182 1.00 93.12 125 GLN A N 1
ATOM 1035 C CA . GLN A 1 125 ? -13.433 15.454 14.978 1.00 93.12 125 GLN A CA 1
ATOM 1036 C C . GLN A 1 125 ? -12.199 14.710 14.451 1.00 93.12 125 GLN A C 1
ATOM 1038 O O . GLN A 1 125 ? -11.181 15.323 14.157 1.00 93.12 125 GLN A O 1
ATOM 1043 N N . ASP A 1 126 ? -12.331 13.406 14.219 1.00 91.12 126 ASP A N 1
ATOM 1044 C CA . ASP A 1 126 ? -11.269 12.566 13.672 1.00 91.12 126 ASP A CA 1
ATOM 1045 C C . ASP A 1 126 ? -10.879 12.934 12.233 1.00 91.12 126 ASP A C 1
ATOM 1047 O O . ASP A 1 126 ? -9.716 12.814 11.843 1.00 91.12 126 ASP A O 1
ATOM 1051 N N . PHE A 1 127 ? -11.849 13.399 11.441 1.00 90.12 127 PHE A N 1
ATOM 1052 C CA . PHE A 1 127 ? -11.607 13.912 10.097 1.00 90.12 127 PHE A CA 1
ATOM 1053 C C . PHE A 1 127 ? -10.753 15.188 10.117 1.00 90.12 127 PHE A C 1
ATOM 1055 O O . PHE A 1 127 ? -9.817 15.296 9.323 1.00 90.12 127 PHE A O 1
ATOM 1062 N N . ILE A 1 128 ? -11.044 16.135 11.017 1.00 89.75 128 ILE A N 1
ATOM 1063 C CA . ILE A 1 128 ? -10.253 17.369 11.162 1.00 89.75 128 ILE A CA 1
ATOM 1064 C C . ILE A 1 128 ? -8.880 17.081 11.761 1.00 89.75 128 ILE A C 1
ATOM 1066 O O . ILE A 1 128 ? -7.891 17.659 11.313 1.00 89.75 128 ILE A O 1
ATOM 1070 N N . ASP A 1 129 ? -8.815 16.194 12.750 1.00 87.88 129 ASP A N 1
ATOM 1071 C CA . ASP A 1 129 ? -7.568 15.849 13.435 1.00 87.88 129 ASP A CA 1
ATOM 1072 C C . ASP A 1 129 ? -6.659 14.968 12.576 1.00 87.88 129 ASP A C 1
ATOM 1074 O O . ASP A 1 129 ? -5.501 14.735 12.927 1.00 87.88 129 ASP A O 1
ATOM 1078 N N . VAL A 1 130 ? -7.167 14.501 11.429 1.00 82.44 130 VAL A N 1
ATOM 1079 C CA . VAL A 1 130 ? -6.430 13.672 10.480 1.00 82.44 130 VAL A CA 1
ATOM 1080 C C . VAL A 1 130 ? -5.903 12.416 11.188 1.00 82.44 130 VAL A C 1
ATOM 1082 O O . VAL A 1 130 ? -4.735 12.042 11.069 1.00 82.44 130 VAL A O 1
ATOM 1085 N N . SER A 1 131 ? -6.775 11.781 11.984 1.00 76.25 131 SER A N 1
ATOM 1086 C CA . SER A 1 131 ? -6.339 10.779 12.961 1.00 76.25 131 SER A CA 1
ATOM 1087 C C . SER A 1 131 ? -5.769 9.515 12.314 1.00 76.25 131 SER A C 1
ATOM 1089 O O . SER A 1 131 ? -4.773 8.988 12.796 1.00 76.25 131 SER A O 1
ATOM 1091 N N . ASP A 1 132 ? -6.288 9.089 11.159 1.00 82.38 132 ASP A N 1
ATOM 1092 C CA . ASP A 1 132 ? -5.735 7.966 10.395 1.00 82.38 132 ASP A CA 1
ATOM 1093 C C . ASP A 1 132 ? -5.580 8.309 8.906 1.00 82.38 132 ASP A C 1
ATOM 1095 O O . ASP A 1 132 ? -6.560 8.527 8.200 1.00 82.38 132 ASP A O 1
ATOM 1099 N N . LEU A 1 133 ? -4.330 8.323 8.431 1.00 84.88 133 LEU A N 1
ATOM 1100 C CA . LEU A 1 133 ? -3.946 8.604 7.038 1.00 84.88 133 LEU A CA 1
ATOM 1101 C C . LEU A 1 133 ? -3.458 7.375 6.272 1.00 84.88 133 LEU A C 1
ATOM 1103 O O . LEU A 1 133 ? -2.897 7.494 5.177 1.00 84.88 133 LEU A O 1
ATOM 1107 N N . ARG A 1 134 ? -3.543 6.178 6.856 1.00 88.00 134 ARG A N 1
ATOM 1108 C CA . ARG A 1 134 ? -2.876 5.005 6.277 1.00 88.00 134 ARG A CA 1
ATOM 1109 C C . ARG A 1 134 ? -3.411 4.665 4.896 1.00 88.00 134 ARG A C 1
ATOM 1111 O O . ARG A 1 134 ? -2.624 4.259 4.042 1.00 88.00 134 ARG A O 1
ATOM 1118 N N . LEU A 1 135 ? -4.720 4.779 4.674 1.00 91.62 135 LEU A N 1
ATOM 1119 C CA . LEU A 1 135 ? -5.318 4.446 3.382 1.00 91.62 135 LEU A CA 1
ATOM 1120 C C . LEU A 1 135 ? -4.987 5.497 2.321 1.00 91.62 135 LEU A C 1
ATOM 1122 O O . LEU A 1 135 ? -4.665 5.119 1.194 1.00 91.62 135 LEU A O 1
ATOM 1126 N N . GLU A 1 136 ? -4.983 6.775 2.690 1.00 91.62 136 GLU A N 1
ATOM 1127 C CA . GLU A 1 136 ? -4.563 7.903 1.860 1.00 91.62 136 GLU A CA 1
ATOM 1128 C C . GLU A 1 136 ? -3.102 7.735 1.440 1.00 91.62 136 GLU A C 1
ATOM 1130 O O . GLU A 1 136 ? -2.815 7.624 0.251 1.00 91.62 136 GLU A O 1
ATOM 1135 N N . GLN A 1 137 ? -2.184 7.588 2.398 1.00 91.25 137 GLN A N 1
ATOM 1136 C CA . GLN A 1 137 ? -0.751 7.422 2.127 1.00 91.25 137 GLN A CA 1
ATOM 1137 C C . GLN A 1 137 ? -0.457 6.164 1.307 1.00 91.25 137 GLN A C 1
ATOM 1139 O O . GLN A 1 137 ? 0.421 6.146 0.439 1.00 91.25 137 GLN A O 1
ATOM 1144 N N . ARG A 1 138 ? -1.194 5.080 1.561 1.00 92.81 138 ARG A N 1
ATOM 1145 C CA . ARG A 1 138 ? -1.069 3.859 0.771 1.00 92.81 138 ARG A CA 1
ATOM 1146 C C . ARG A 1 138 ? -1.561 4.085 -0.658 1.00 92.81 138 ARG A C 1
ATOM 1148 O O . ARG A 1 138 ? -0.917 3.610 -1.590 1.00 92.81 138 ARG A O 1
ATOM 1155 N N . TYR A 1 139 ? -2.663 4.802 -0.855 1.00 95.62 139 TYR A N 1
ATOM 1156 C CA . TYR A 1 139 ? -3.144 5.129 -2.193 1.00 95.62 139 TYR A CA 1
ATOM 1157 C C . TYR A 1 139 ? -2.203 6.098 -2.927 1.00 95.62 139 TYR A C 1
ATOM 1159 O O . TYR A 1 139 ? -1.903 5.878 -4.099 1.00 95.62 139 TYR A O 1
ATOM 1167 N N . GLU A 1 140 ? -1.628 7.084 -2.242 1.00 94.88 140 GLU A N 1
ATOM 1168 C CA . GLU A 1 140 ? -0.576 7.950 -2.790 1.00 94.88 140 GLU A CA 1
ATOM 1169 C C . GLU A 1 140 ? 0.642 7.136 -3.249 1.00 94.88 140 GLU A C 1
ATOM 1171 O O . GLU A 1 140 ? 1.125 7.311 -4.371 1.00 94.88 140 GLU A O 1
ATOM 1176 N N . ALA A 1 141 ? 1.104 6.183 -2.429 1.00 92.62 141 ALA A N 1
ATOM 1177 C CA . ALA A 1 141 ? 2.182 5.268 -2.803 1.00 92.62 141 ALA A CA 1
ATOM 1178 C C . ALA A 1 141 ? 1.811 4.420 -4.033 1.00 92.62 141 ALA A C 1
ATOM 1180 O O . ALA A 1 141 ? 2.641 4.215 -4.918 1.00 92.62 141 ALA A O 1
ATOM 1181 N N . TYR A 1 142 ? 0.556 3.970 -4.136 1.00 95.56 142 TYR A N 1
ATOM 1182 C CA . TYR A 1 142 ? 0.055 3.258 -5.315 1.00 95.56 142 TYR A CA 1
ATOM 1183 C C . TYR A 1 142 ? 0.095 4.133 -6.575 1.00 95.56 142 TYR A C 1
ATOM 1185 O O . TYR A 1 142 ? 0.535 3.684 -7.637 1.00 95.56 142 TYR A O 1
ATOM 1193 N N . GLN A 1 143 ? -0.330 5.394 -6.479 1.00 96.75 143 GLN A N 1
ATOM 1194 C CA . GLN A 1 143 ? -0.291 6.338 -7.596 1.00 96.75 143 GLN A CA 1
ATOM 1195 C C . GLN A 1 143 ? 1.148 6.650 -8.024 1.00 96.75 143 GLN A C 1
ATOM 1197 O O . GLN A 1 143 ? 1.451 6.662 -9.220 1.00 96.75 143 GLN A O 1
ATOM 1202 N N . ALA A 1 144 ? 2.053 6.864 -7.066 1.00 95.69 144 ALA A N 1
ATOM 1203 C CA . ALA A 1 144 ? 3.473 7.075 -7.334 1.00 95.69 144 ALA A CA 1
ATOM 1204 C C . ALA A 1 144 ? 4.106 5.861 -8.029 1.00 95.69 144 ALA A C 1
ATOM 1206 O O . ALA A 1 144 ? 4.802 6.017 -9.036 1.00 95.69 144 ALA A O 1
ATOM 1207 N N . ALA A 1 145 ? 3.793 4.655 -7.553 1.00 94.62 145 ALA A N 1
ATOM 1208 C CA . ALA A 1 145 ? 4.239 3.404 -8.151 1.00 94.62 145 ALA A CA 1
ATOM 1209 C C . ALA A 1 145 ? 3.661 3.184 -9.556 1.00 94.62 145 ALA A C 1
ATOM 1211 O O . ALA A 1 145 ? 4.383 2.765 -10.452 1.00 94.62 145 ALA A O 1
ATOM 1212 N N . THR A 1 146 ? 2.400 3.548 -9.794 1.00 96.12 146 THR A N 1
ATOM 1213 C CA . THR A 1 146 ? 1.781 3.499 -11.131 1.00 96.12 146 THR A CA 1
ATOM 1214 C C . THR A 1 146 ? 2.498 4.442 -12.105 1.00 96.12 146 THR A C 1
ATOM 1216 O O . THR A 1 146 ? 2.835 4.063 -13.226 1.00 96.12 146 THR A O 1
ATOM 1219 N N . LYS A 1 147 ? 2.826 5.666 -11.666 1.00 96.44 147 LYS A N 1
ATOM 1220 C CA . LYS A 1 147 ? 3.641 6.603 -12.461 1.00 96.44 147 LYS A CA 1
ATOM 1221 C C . LYS A 1 147 ? 5.044 6.046 -12.726 1.00 96.44 147 LYS A C 1
ATOM 1223 O O . LYS A 1 147 ? 5.574 6.234 -13.821 1.00 96.44 147 LYS A O 1
ATOM 1228 N N . ALA A 1 148 ? 5.643 5.372 -11.743 1.00 93.88 148 ALA A N 1
ATOM 1229 C CA . ALA A 1 148 ? 6.941 4.717 -11.884 1.00 93.88 148 ALA A CA 1
ATOM 1230 C C . ALA A 1 148 ? 6.899 3.550 -12.878 1.00 93.88 148 ALA A C 1
ATOM 1232 O O . ALA A 1 148 ? 7.759 3.497 -13.751 1.00 93.88 148 ALA A O 1
ATOM 1233 N N . ALA A 1 149 ? 5.872 2.697 -12.825 1.00 93.62 149 ALA A N 1
ATOM 1234 C CA . ALA A 1 149 ? 5.626 1.658 -13.825 1.00 93.62 149 ALA A CA 1
ATOM 1235 C C . ALA A 1 149 ? 5.593 2.256 -15.235 1.00 93.62 149 ALA A C 1
ATOM 1237 O O . ALA A 1 149 ? 6.348 1.827 -16.095 1.00 93.62 149 ALA A O 1
ATOM 1238 N N . GLY A 1 150 ? 4.827 3.329 -15.456 1.00 94.06 150 GLY A N 1
ATOM 1239 C CA . GLY A 1 150 ? 4.793 3.994 -16.762 1.00 94.06 150 GLY A CA 1
ATOM 1240 C C . GLY A 1 150 ? 6.153 4.544 -17.219 1.00 94.06 150 GLY A C 1
ATOM 1241 O O . GLY A 1 150 ? 6.456 4.514 -18.411 1.00 94.06 150 GLY A O 1
ATOM 1242 N N . ARG A 1 151 ? 6.998 5.037 -16.299 1.00 93.62 151 ARG A N 1
ATOM 1243 C CA . ARG A 1 151 ? 8.379 5.443 -16.628 1.00 93.62 151 ARG A CA 1
ATOM 1244 C C . ARG A 1 151 ? 9.245 4.246 -17.004 1.00 93.62 151 ARG A C 1
ATOM 1246 O O . ARG A 1 151 ? 9.965 4.325 -17.991 1.00 93.62 151 ARG A O 1
ATOM 1253 N N . LEU A 1 152 ? 9.160 3.161 -16.238 1.00 91.69 152 LEU A N 1
ATOM 1254 C CA . LEU A 1 152 ? 9.907 1.930 -16.482 1.00 91.69 152 LEU A CA 1
ATOM 1255 C C . LEU A 1 152 ? 9.497 1.262 -17.796 1.00 91.69 152 LEU A C 1
ATOM 1257 O O . LEU A 1 152 ? 10.371 0.793 -18.512 1.00 91.69 152 LEU A O 1
ATOM 1261 N N . GLN A 1 153 ? 8.211 1.294 -18.147 1.00 93.38 153 GLN A N 1
ATOM 1262 C CA . GLN A 1 153 ? 7.707 0.817 -19.435 1.00 93.38 153 GLN A CA 1
ATOM 1263 C C . GLN A 1 153 ? 8.386 1.551 -20.595 1.00 93.38 153 GLN A C 1
ATOM 1265 O O . GLN A 1 153 ? 9.031 0.928 -21.434 1.00 93.38 153 GLN A O 1
ATOM 1270 N N . ARG A 1 154 ? 8.322 2.889 -20.589 1.00 91.56 154 ARG A N 1
ATOM 1271 C CA . ARG A 1 154 ? 8.975 3.722 -21.612 1.00 91.56 154 ARG A CA 1
ATOM 1272 C C . ARG A 1 154 ? 10.487 3.543 -21.628 1.00 91.56 154 ARG A C 1
ATOM 1274 O O . ARG A 1 154 ? 11.101 3.607 -22.683 1.00 91.56 154 ARG A O 1
ATOM 1281 N N . ALA A 1 155 ? 11.100 3.333 -20.465 1.00 90.25 155 ALA A N 1
ATOM 1282 C CA . ALA A 1 155 ? 12.529 3.081 -20.396 1.00 90.25 155 ALA A CA 1
ATOM 1283 C C . ALA A 1 155 ? 12.897 1.713 -20.980 1.00 90.25 155 ALA A C 1
ATOM 1285 O O . ALA A 1 155 ? 13.887 1.598 -21.687 1.00 90.25 155 ALA A O 1
ATOM 1286 N N . ALA A 1 156 ? 12.091 0.679 -20.750 1.00 90.19 156 ALA A N 1
ATOM 1287 C CA . ALA A 1 156 ? 12.332 -0.638 -21.325 1.00 90.19 156 ALA A CA 1
ATOM 1288 C C . ALA A 1 156 ? 12.273 -0.624 -22.861 1.00 90.19 156 ALA A C 1
ATOM 1290 O O . ALA A 1 156 ? 13.015 -1.361 -23.507 1.00 90.19 156 ALA A O 1
ATOM 1291 N N . GLU A 1 157 ? 11.440 0.236 -23.452 1.00 90.69 157 GLU A N 1
ATOM 1292 C CA . GLU A 1 157 ? 11.367 0.431 -24.905 1.00 90.69 157 GLU A CA 1
ATOM 1293 C C . GLU A 1 157 ? 12.676 0.978 -25.499 1.00 90.69 157 GLU A C 1
ATOM 1295 O O . GLU A 1 157 ? 12.964 0.721 -26.667 1.00 90.69 157 GLU A O 1
ATOM 1300 N N . THR A 1 158 ? 13.517 1.666 -24.715 1.00 90.88 158 THR A N 1
ATOM 1301 C CA . THR A 1 158 ? 14.805 2.190 -25.201 1.00 90.88 158 THR A CA 1
ATOM 1302 C C . THR A 1 158 ? 15.919 1.146 -25.210 1.00 90.88 158 THR A C 1
ATOM 1304 O O . THR A 1 158 ? 16.970 1.395 -25.793 1.00 90.88 158 THR A O 1
ATOM 1307 N N . LEU A 1 159 ? 15.717 -0.049 -24.643 1.00 88.38 159 LEU A N 1
ATOM 1308 C CA . LEU A 1 159 ? 16.750 -1.097 -24.580 1.00 88.38 159 LEU A CA 1
ATOM 1309 C C . LEU A 1 159 ? 17.222 -1.602 -25.955 1.00 88.38 159 LEU A C 1
ATOM 1311 O O . LEU A 1 159 ? 18.225 -2.306 -26.034 1.00 88.38 159 LEU A O 1
ATOM 1315 N N . VAL A 1 160 ? 16.523 -1.240 -27.032 1.00 86.12 160 VAL A N 1
ATOM 1316 C CA . VAL A 1 160 ? 16.897 -1.563 -28.415 1.00 86.12 160 VAL A CA 1
ATOM 1317 C C . VAL A 1 160 ? 17.930 -0.602 -29.017 1.00 86.12 160 VAL A C 1
ATOM 1319 O O . VAL A 1 160 ? 18.474 -0.901 -30.078 1.00 86.12 160 VAL A O 1
ATOM 1322 N N . VAL A 1 161 ? 18.208 0.542 -28.376 1.00 83.69 161 VAL A N 1
ATOM 1323 C CA . VAL A 1 161 ? 19.181 1.535 -28.863 1.00 83.69 161 VAL A CA 1
ATOM 1324 C C . VAL A 1 161 ? 20.447 1.586 -27.994 1.00 83.69 161 VAL A C 1
ATOM 1326 O O . VAL A 1 161 ? 20.380 1.326 -26.787 1.00 83.69 161 VAL A O 1
ATOM 1329 N N . PRO A 1 162 ? 21.615 1.955 -28.563 1.00 83.25 162 PRO A N 1
ATOM 1330 C CA . PRO A 1 162 ? 22.824 2.206 -27.780 1.00 83.25 162 PRO A CA 1
ATOM 1331 C C . PRO A 1 162 ? 22.567 3.229 -26.663 1.00 83.25 162 PRO A C 1
ATOM 1333 O O . PRO A 1 162 ? 21.955 4.267 -26.901 1.00 83.25 162 PRO A O 1
ATOM 1336 N N . GLY A 1 163 ? 23.007 2.925 -25.439 1.00 79.81 163 GLY A N 1
ATOM 1337 C CA . GLY A 1 163 ? 22.776 3.773 -24.259 1.00 79.81 163 GLY A CA 1
ATOM 1338 C C . GLY A 1 163 ? 21.396 3.619 -23.600 1.00 79.81 163 GLY A C 1
ATOM 1339 O O . GLY A 1 163 ? 21.186 4.131 -22.504 1.00 79.81 163 GLY A O 1
ATOM 1340 N N . GLY A 1 164 ? 20.466 2.850 -24.182 1.00 84.00 164 GLY A N 1
ATOM 1341 C CA . GLY A 1 164 ? 19.137 2.625 -23.599 1.00 84.00 164 GLY A CA 1
ATOM 1342 C C . GLY A 1 164 ? 19.163 2.050 -22.180 1.00 84.00 164 GLY A C 1
ATOM 1343 O O . GLY A 1 164 ? 18.319 2.382 -21.347 1.00 84.00 164 GLY A O 1
ATOM 1344 N N . ARG A 1 165 ? 20.188 1.247 -21.863 1.00 90.00 165 ARG A N 1
ATOM 1345 C CA . ARG A 1 165 ? 20.381 0.685 -20.522 1.00 90.00 165 ARG A CA 1
ATOM 1346 C C . ARG A 1 165 ? 20.579 1.760 -19.450 1.00 90.00 165 ARG A C 1
ATOM 1348 O O . ARG A 1 165 ? 19.986 1.639 -18.384 1.00 90.00 165 ARG A O 1
ATOM 1355 N N . GLU A 1 166 ? 21.322 2.825 -19.743 1.00 89.69 166 GLU A N 1
ATOM 1356 C CA . GLU A 1 166 ? 21.548 3.925 -18.793 1.00 89.69 166 GLU A CA 1
ATOM 1357 C C . GLU A 1 166 ? 20.234 4.628 -18.436 1.00 89.69 166 GLU A C 1
ATOM 1359 O O . GLU A 1 166 ? 19.995 4.989 -17.285 1.00 89.69 166 GLU A O 1
ATOM 1364 N N . PHE A 1 167 ? 19.331 4.770 -19.409 1.00 89.69 167 PHE A N 1
ATOM 1365 C CA . PHE A 1 167 ? 18.012 5.348 -19.173 1.00 89.69 167 PHE A CA 1
ATOM 1366 C C . PHE A 1 167 ? 17.136 4.453 -18.280 1.00 89.69 167 PHE A C 1
ATOM 1368 O O . PHE A 1 167 ? 16.458 4.956 -17.381 1.00 89.69 167 PHE A O 1
ATOM 1375 N N . VAL A 1 168 ? 17.189 3.128 -18.473 1.00 89.56 168 VAL A N 1
ATOM 1376 C CA . VAL A 1 168 ? 16.533 2.156 -17.579 1.00 89.56 168 VAL A CA 1
ATOM 1377 C C . VAL A 1 168 ? 17.101 2.229 -16.167 1.00 89.56 168 VAL A C 1
ATOM 1379 O O . VAL A 1 168 ? 16.332 2.303 -15.209 1.00 89.56 168 VAL A O 1
ATOM 1382 N N . ASP A 1 169 ? 18.424 2.247 -16.025 1.00 88.56 169 ASP A N 1
ATOM 1383 C CA . ASP A 1 169 ? 19.073 2.270 -14.715 1.00 88.56 169 ASP A CA 1
ATOM 1384 C C . ASP A 1 169 ? 18.763 3.579 -13.962 1.00 88.56 169 ASP A C 1
ATOM 1386 O O . ASP A 1 169 ? 18.394 3.535 -12.788 1.00 88.56 169 ASP A O 1
ATOM 1390 N N . ASN A 1 170 ? 18.749 4.729 -14.645 1.00 89.50 170 ASN A N 1
ATOM 1391 C CA . ASN A 1 170 ? 18.305 6.002 -14.063 1.00 89.50 170 ASN A CA 1
ATOM 1392 C C . ASN A 1 170 ? 16.830 5.971 -13.627 1.00 89.50 170 ASN A C 1
ATOM 1394 O O . ASN A 1 170 ? 16.481 6.450 -12.545 1.00 89.50 170 ASN A O 1
ATOM 1398 N N . ALA A 1 171 ? 15.947 5.374 -14.435 1.00 90.25 171 ALA A N 1
ATOM 1399 C CA . ALA A 1 171 ? 14.541 5.213 -14.069 1.00 90.25 171 ALA A CA 1
ATOM 1400 C C . ALA A 1 171 ? 14.360 4.291 -12.849 1.00 90.25 171 ALA A C 1
ATOM 1402 O O . ALA A 1 171 ? 13.478 4.537 -12.018 1.00 90.25 171 ALA A O 1
ATOM 1403 N N . LEU A 1 172 ? 15.195 3.255 -12.713 1.00 89.69 172 LEU A N 1
ATOM 1404 C CA . LEU A 1 172 ? 15.222 2.364 -11.552 1.00 89.69 172 LEU A CA 1
ATOM 1405 C C . LEU A 1 172 ? 15.733 3.068 -10.292 1.00 89.69 172 LEU A C 1
ATOM 1407 O O . LEU A 1 172 ? 15.114 2.910 -9.239 1.00 89.69 172 LEU A O 1
ATOM 1411 N N . ILE A 1 173 ? 16.807 3.858 -10.392 1.00 87.69 173 ILE A N 1
ATOM 1412 C CA . ILE A 1 173 ? 17.348 4.654 -9.278 1.00 87.69 173 ILE A CA 1
ATOM 1413 C C . ILE A 1 173 ? 16.264 5.586 -8.738 1.00 87.69 173 ILE A C 1
ATOM 1415 O O . ILE A 1 173 ? 15.875 5.457 -7.578 1.00 87.69 173 ILE A O 1
ATOM 1419 N N . LEU A 1 174 ? 15.668 6.411 -9.604 1.00 88.69 174 LEU A N 1
ATOM 1420 C CA . LEU A 1 174 ? 14.596 7.329 -9.213 1.00 88.69 174 LEU A CA 1
ATOM 1421 C C . LEU A 1 174 ? 13.395 6.587 -8.604 1.00 88.69 174 LEU A C 1
ATOM 1423 O O . LEU A 1 174 ? 12.780 7.037 -7.640 1.00 88.69 174 LEU A O 1
ATOM 1427 N N . THR A 1 175 ? 13.033 5.430 -9.164 1.00 88.88 175 THR A N 1
ATOM 1428 C CA . THR A 1 175 ? 11.945 4.603 -8.624 1.00 88.88 175 THR A CA 1
ATOM 1429 C C . THR A 1 175 ? 12.263 4.107 -7.213 1.00 88.88 175 THR A C 1
ATOM 1431 O O . THR A 1 175 ? 11.385 4.135 -6.350 1.00 88.88 175 THR A O 1
ATOM 1434 N N . ASN A 1 176 ? 13.502 3.683 -6.959 1.00 84.31 176 ASN A N 1
ATOM 1435 C CA . ASN A 1 176 ? 13.938 3.243 -5.637 1.00 84.31 176 ASN A CA 1
ATOM 1436 C C . ASN A 1 176 ? 13.967 4.395 -4.628 1.00 84.31 176 ASN A C 1
ATOM 1438 O O . ASN A 1 176 ? 13.460 4.210 -3.526 1.00 84.31 176 ASN A O 1
ATOM 1442 N N . GLU A 1 177 ? 14.463 5.574 -5.005 1.00 83.69 177 GLU A N 1
ATOM 1443 C CA . GLU A 1 177 ? 14.493 6.761 -4.137 1.00 83.69 177 GLU A CA 1
ATOM 1444 C C . GLU A 1 177 ? 13.080 7.188 -3.704 1.00 83.69 177 GLU A C 1
ATOM 1446 O O . GLU A 1 177 ? 12.804 7.401 -2.519 1.00 83.69 177 GLU A O 1
ATOM 1451 N N . ILE A 1 178 ? 12.134 7.238 -4.650 1.00 85.31 178 ILE A N 1
ATOM 1452 C CA . ILE A 1 178 ? 10.739 7.581 -4.336 1.00 85.31 178 ILE A CA 1
ATOM 1453 C C . ILE A 1 178 ? 10.110 6.490 -3.454 1.00 85.31 178 ILE A C 1
ATOM 1455 O O . ILE A 1 178 ? 9.441 6.793 -2.468 1.00 85.31 178 ILE A O 1
ATOM 1459 N N . ARG A 1 179 ? 10.341 5.208 -3.760 1.00 85.94 179 ARG A N 1
ATOM 1460 C CA . ARG A 1 179 ? 9.844 4.102 -2.927 1.00 85.94 179 ARG A CA 1
ATOM 1461 C C . ARG A 1 179 ? 10.380 4.180 -1.500 1.00 85.94 179 ARG A C 1
ATOM 1463 O O . ARG A 1 179 ? 9.627 3.943 -0.560 1.00 85.94 179 ARG A O 1
ATOM 1470 N N . GLU A 1 180 ? 11.667 4.459 -1.336 1.00 78.75 180 GLU A N 1
ATOM 1471 C CA . GLU A 1 180 ? 12.313 4.530 -0.025 1.00 78.75 180 GLU A CA 1
ATOM 1472 C C . GLU A 1 180 ? 11.794 5.714 0.792 1.00 78.75 180 GLU A C 1
ATOM 1474 O O . GLU A 1 180 ? 11.436 5.521 1.951 1.00 78.75 180 GLU A O 1
ATOM 1479 N N . SER A 1 181 ? 11.612 6.884 0.175 1.00 78.69 181 SER A N 1
ATOM 1480 C CA . SER A 1 181 ? 11.024 8.050 0.853 1.00 78.69 181 SER A CA 1
ATOM 1481 C C . SER A 1 181 ? 9.551 7.862 1.249 1.00 78.69 181 SER A C 1
ATOM 1483 O O . SER A 1 181 ? 9.144 8.290 2.330 1.00 78.69 181 SER A O 1
ATOM 1485 N N . MET A 1 182 ? 8.736 7.196 0.421 1.00 81.50 182 MET A N 1
ATOM 1486 C CA . MET A 1 182 ? 7.306 7.002 0.709 1.00 81.50 182 MET A CA 1
ATOM 1487 C C . MET A 1 182 ? 7.017 5.791 1.611 1.00 81.50 182 MET A C 1
ATOM 1489 O O . MET A 1 182 ? 6.049 5.793 2.374 1.00 81.50 182 MET A O 1
ATOM 1493 N N . GLY A 1 183 ? 7.825 4.733 1.526 1.00 81.81 183 GLY A N 1
ATOM 1494 C CA . GLY A 1 183 ? 7.551 3.448 2.167 1.00 81.81 183 GLY A CA 1
ATOM 1495 C C . GLY A 1 183 ? 6.494 2.618 1.423 1.00 81.81 183 GLY A C 1
ATOM 1496 O O . GLY A 1 183 ? 6.439 2.599 0.197 1.00 81.81 183 GLY A O 1
ATOM 1497 N N . TYR A 1 184 ? 5.669 1.866 2.166 1.00 82.81 184 TYR A N 1
ATOM 1498 C CA . TYR A 1 184 ? 4.585 1.023 1.618 1.00 82.81 184 TYR A CA 1
ATOM 1499 C C . TYR A 1 184 ? 5.016 0.058 0.490 1.00 82.81 184 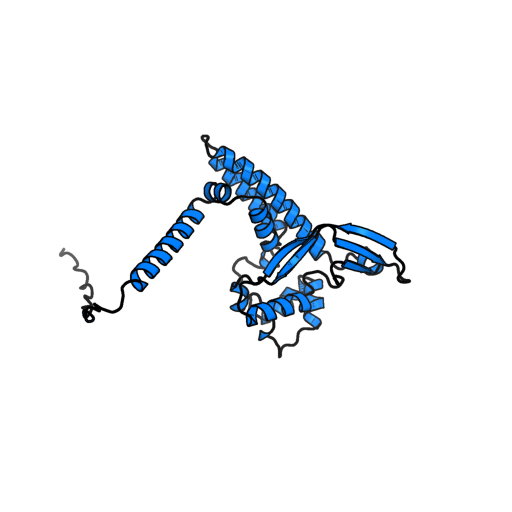TYR A C 1
ATOM 1501 O O . TYR A 1 184 ? 4.319 -0.112 -0.508 1.00 82.81 184 TYR A O 1
ATOM 1509 N N . VAL A 1 185 ? 6.164 -0.610 0.651 1.00 81.56 185 VAL A N 1
ATOM 1510 C CA . VAL A 1 185 ? 6.799 -1.461 -0.381 1.00 81.56 185 VAL A CA 1
ATOM 1511 C C . VAL A 1 185 ? 5.853 -2.497 -1.002 1.00 81.56 185 VAL A C 1
ATOM 1513 O O . VAL A 1 185 ? 5.886 -2.718 -2.210 1.00 81.56 185 VAL A O 1
ATOM 1516 N N . SER A 1 186 ? 4.974 -3.113 -0.214 1.00 81.50 186 SER A N 1
ATOM 1517 C CA . SER A 1 186 ? 4.014 -4.096 -0.730 1.00 81.50 186 SER A CA 1
ATOM 1518 C C . SER A 1 186 ? 2.955 -3.473 -1.653 1.00 81.50 186 SER A C 1
ATOM 1520 O O . SER A 1 186 ? 2.532 -4.096 -2.629 1.00 81.50 186 SER A O 1
ATOM 1522 N N . THR A 1 187 ? 2.580 -2.216 -1.407 1.00 86.75 187 THR A N 1
ATOM 1523 C CA . THR A 1 187 ? 1.725 -1.437 -2.309 1.00 86.75 187 THR A CA 1
ATOM 1524 C C . THR A 1 187 ? 2.447 -1.106 -3.606 1.00 86.75 187 THR A C 1
ATOM 1526 O O . THR A 1 187 ? 1.866 -1.254 -4.678 1.00 86.75 187 THR A O 1
ATOM 1529 N N . TRP A 1 188 ? 3.728 -0.728 -3.524 1.00 88.88 188 TRP A N 1
ATOM 1530 C CA . TRP A 1 188 ? 4.564 -0.529 -4.709 1.00 88.88 188 TRP A CA 1
ATOM 1531 C C . TRP A 1 188 ? 4.623 -1.789 -5.561 1.00 88.88 188 TRP A C 1
ATOM 1533 O O . TRP A 1 188 ? 4.336 -1.728 -6.751 1.00 88.88 188 TRP A O 1
ATOM 1543 N N . LYS A 1 189 ? 4.924 -2.943 -4.951 1.00 85.38 189 LYS A N 1
ATOM 1544 C CA . LYS A 1 189 ? 4.935 -4.238 -5.645 1.00 85.38 189 LYS A CA 1
ATOM 1545 C C . LYS A 1 189 ? 3.609 -4.491 -6.363 1.00 85.38 189 LYS A C 1
ATOM 1547 O O . LYS A 1 189 ? 3.617 -4.845 -7.535 1.00 85.38 189 LYS A O 1
ATOM 1552 N N . THR A 1 190 ? 2.490 -4.270 -5.678 1.00 86.50 190 THR A N 1
ATOM 1553 C CA . THR A 1 190 ? 1.146 -4.456 -6.245 1.00 86.50 190 THR A CA 1
ATOM 1554 C C . THR A 1 190 ? 0.917 -3.563 -7.461 1.00 86.50 190 THR A C 1
ATOM 1556 O O . THR A 1 190 ? 0.546 -4.058 -8.520 1.00 86.50 190 THR A O 1
ATOM 1559 N N . ALA A 1 191 ? 1.172 -2.260 -7.339 1.00 91.62 191 ALA A N 1
ATOM 1560 C CA . ALA A 1 191 ? 0.977 -1.313 -8.431 1.00 91.62 191 ALA A CA 1
ATOM 1561 C C . ALA A 1 191 ? 1.902 -1.603 -9.620 1.00 91.62 191 ALA A C 1
ATOM 1563 O O . ALA A 1 191 ? 1.455 -1.566 -10.762 1.00 91.62 191 ALA A O 1
ATOM 1564 N N . ILE A 1 192 ? 3.175 -1.928 -9.368 1.00 89.31 192 ILE A N 1
ATOM 1565 C CA . ILE A 1 192 ? 4.127 -2.290 -10.422 1.00 89.31 192 ILE A CA 1
ATOM 1566 C C . ILE A 1 192 ? 3.649 -3.539 -11.170 1.00 89.31 192 ILE A C 1
ATOM 1568 O O . ILE A 1 192 ? 3.577 -3.509 -12.391 1.00 89.31 192 ILE A O 1
ATOM 1572 N N . LEU A 1 193 ? 3.264 -4.606 -10.463 1.00 87.19 193 LEU A N 1
ATOM 1573 C CA . LEU A 1 193 ? 2.796 -5.848 -11.091 1.00 87.19 193 LEU A CA 1
ATOM 1574 C C . LEU A 1 193 ? 1.447 -5.698 -11.809 1.00 87.19 193 LEU A C 1
ATOM 1576 O O . LEU A 1 193 ? 1.167 -6.458 -12.728 1.00 87.19 193 LEU A O 1
ATOM 1580 N N . ALA A 1 194 ? 0.617 -4.737 -11.401 1.00 88.44 194 ALA A N 1
ATOM 1581 C CA . ALA A 1 194 ? -0.641 -4.434 -12.077 1.00 88.44 194 ALA A CA 1
ATOM 1582 C C . ALA A 1 194 ? -0.454 -3.625 -13.374 1.00 88.44 194 ALA A C 1
ATOM 1584 O O . ALA A 1 194 ? -1.349 -3.624 -14.213 1.00 88.44 194 ALA A O 1
ATOM 1585 N N . ASN A 1 195 ? 0.673 -2.919 -13.529 1.00 91.06 195 ASN A N 1
ATOM 1586 C CA . ASN A 1 195 ? 0.895 -1.974 -14.632 1.00 91.06 195 ASN A CA 1
ATOM 1587 C C . ASN A 1 195 ? 2.092 -2.319 -15.533 1.00 91.06 195 ASN A C 1
ATOM 1589 O O . ASN A 1 195 ? 2.231 -1.705 -16.585 1.00 91.06 195 ASN A O 1
ATOM 1593 N N . LEU A 1 196 ? 2.959 -3.255 -15.136 1.00 88.88 196 LEU A N 1
ATOM 1594 C CA . LEU A 1 196 ? 4.040 -3.781 -15.969 1.00 88.88 196 LEU A CA 1
ATOM 1595 C C . LEU A 1 196 ? 3.801 -5.255 -16.259 1.00 88.88 196 LEU A C 1
ATOM 1597 O O . LEU A 1 196 ? 3.677 -6.073 -15.345 1.00 88.88 196 LEU A O 1
ATOM 1601 N N . ASP A 1 197 ? 3.792 -5.597 -17.542 1.00 87.19 197 ASP A N 1
ATOM 1602 C CA . ASP A 1 197 ? 3.716 -6.980 -17.975 1.00 87.19 197 ASP A CA 1
ATOM 1603 C C . ASP A 1 197 ? 5.034 -7.734 -17.688 1.00 87.19 197 ASP A C 1
ATOM 1605 O O . ASP A 1 197 ? 6.102 -7.158 -17.437 1.00 87.19 197 ASP A O 1
ATOM 1609 N N . ARG A 1 198 ? 4.959 -9.068 -17.715 1.00 83.06 198 ARG A N 1
ATOM 1610 C CA . ARG A 1 198 ? 6.109 -9.936 -17.417 1.00 83.06 198 ARG A CA 1
ATOM 1611 C C . ARG A 1 198 ? 7.242 -9.808 -18.432 1.00 83.06 198 ARG A C 1
ATOM 1613 O O . ARG A 1 198 ? 8.393 -9.998 -18.049 1.00 83.06 198 ARG A O 1
ATOM 1620 N N . GLU A 1 199 ? 6.937 -9.528 -19.694 1.00 87.12 199 GLU A N 1
ATOM 1621 C CA . GLU A 1 199 ? 7.941 -9.371 -20.744 1.00 87.12 199 GLU A CA 1
ATOM 1622 C C . GLU A 1 199 ? 8.770 -8.112 -20.483 1.00 87.12 199 GLU A C 1
ATOM 1624 O O . GLU A 1 199 ? 10.000 -8.174 -20.444 1.00 87.12 199 GLU A O 1
ATOM 1629 N N . THR A 1 200 ? 8.107 -6.990 -20.202 1.00 86.81 200 THR A N 1
ATOM 1630 C CA . THR A 1 200 ? 8.755 -5.732 -19.832 1.00 86.81 200 THR A CA 1
ATOM 1631 C C . THR A 1 200 ? 9.607 -5.895 -18.572 1.00 86.81 200 THR A C 1
ATOM 1633 O O . THR A 1 200 ? 10.767 -5.478 -18.546 1.00 86.81 200 THR A O 1
ATOM 1636 N N . LEU A 1 201 ? 9.089 -6.569 -17.540 1.00 85.12 201 LEU A N 1
ATOM 1637 C CA . LEU A 1 201 ? 9.875 -6.878 -16.340 1.00 85.12 201 LEU A CA 1
ATOM 1638 C C . LEU A 1 201 ? 11.100 -7.750 -16.654 1.00 85.12 201 LEU A C 1
ATOM 1640 O O . LEU A 1 201 ? 12.171 -7.495 -16.106 1.00 85.12 201 LEU A O 1
ATOM 1644 N N . GLY A 1 202 ? 10.971 -8.735 -17.547 1.00 83.62 202 GLY A N 1
ATOM 1645 C CA . GLY A 1 202 ? 12.085 -9.573 -18.000 1.00 83.62 202 GLY A CA 1
ATOM 1646 C C . GLY A 1 202 ? 13.162 -8.786 -18.752 1.00 83.62 202 GLY A C 1
ATOM 1647 O O . GLY A 1 202 ? 14.349 -9.032 -18.555 1.00 83.62 202 GLY A O 1
ATOM 1648 N N . LYS A 1 203 ? 12.769 -7.783 -19.549 1.00 86.12 203 LYS A N 1
ATOM 1649 C CA . LYS A 1 203 ? 13.705 -6.868 -20.229 1.00 86.12 203 LYS A CA 1
ATOM 1650 C C . LYS A 1 203 ? 14.492 -6.010 -19.234 1.00 86.12 203 LYS A C 1
ATOM 1652 O O . LYS A 1 203 ? 15.704 -5.855 -19.370 1.00 86.12 203 LYS A O 1
ATOM 1657 N N . ILE A 1 204 ? 13.817 -5.467 -18.220 1.00 84.81 204 ILE A N 1
ATOM 1658 C CA . ILE A 1 204 ? 14.441 -4.616 -17.192 1.00 84.81 204 ILE A CA 1
ATOM 1659 C C . ILE A 1 204 ? 15.355 -5.448 -16.276 1.00 84.81 204 ILE A C 1
ATOM 1661 O O . ILE A 1 204 ? 16.488 -5.043 -15.983 1.00 84.81 204 ILE A O 1
ATOM 1665 N N . PHE A 1 205 ? 14.876 -6.623 -15.857 1.00 83.44 205 PHE A N 1
ATOM 1666 C CA . PHE A 1 205 ? 15.520 -7.521 -14.899 1.00 83.44 205 PHE A CA 1
ATOM 1667 C C . PHE A 1 205 ? 15.837 -8.899 -15.514 1.00 83.44 205 PHE A C 1
ATOM 1669 O O . PHE A 1 205 ? 15.260 -9.911 -15.101 1.00 83.44 205 PHE A O 1
ATOM 1676 N N . PRO A 1 206 ? 16.804 -8.992 -16.444 1.00 69.00 206 PRO A N 1
ATOM 1677 C CA . PRO A 1 206 ? 17.090 -10.233 -17.170 1.00 69.00 206 PRO A CA 1
ATOM 1678 C C . PRO A 1 206 ? 17.474 -11.404 -16.247 1.00 69.00 206 PRO A C 1
ATOM 1680 O O . PRO A 1 206 ? 17.114 -12.553 -16.515 1.00 69.00 206 PRO A O 1
ATOM 1683 N N . ASN A 1 207 ? 18.106 -11.108 -15.105 1.00 62.56 207 ASN A N 1
ATOM 1684 C CA . ASN A 1 207 ? 18.522 -12.094 -14.100 1.00 62.56 207 ASN A CA 1
ATOM 1685 C C . ASN A 1 207 ? 17.365 -12.687 -13.268 1.00 62.56 207 ASN A C 1
ATOM 1687 O O . ASN A 1 207 ? 17.554 -13.696 -12.594 1.00 62.56 207 ASN A O 1
ATOM 1691 N N . ILE A 1 208 ? 16.168 -12.088 -13.285 1.00 55.09 208 ILE A N 1
ATOM 1692 C CA . ILE A 1 208 ? 14.983 -12.668 -12.625 1.00 55.09 208 ILE A CA 1
ATOM 1693 C C . ILE A 1 208 ? 14.397 -13.785 -13.502 1.00 55.09 208 ILE A C 1
ATOM 1695 O O . ILE A 1 208 ? 13.994 -14.837 -13.004 1.00 55.09 208 ILE A O 1
ATOM 1699 N N . THR A 1 209 ? 14.414 -13.592 -14.820 1.00 49.19 209 THR A N 1
ATOM 1700 C CA . THR A 1 209 ? 13.945 -14.566 -15.818 1.00 49.19 209 THR A CA 1
ATOM 1701 C C . THR A 1 209 ? 14.803 -15.831 -15.871 1.00 49.19 209 THR A C 1
ATOM 1703 O O . THR A 1 209 ? 14.254 -16.924 -16.011 1.00 49.19 209 THR A O 1
ATOM 1706 N N . SER A 1 210 ? 16.126 -15.723 -15.692 1.00 50.28 210 SER A N 1
ATOM 1707 C CA . SER A 1 210 ? 17.015 -16.895 -15.626 1.00 50.28 210 SER A CA 1
ATOM 1708 C C . SER A 1 210 ? 16.751 -17.766 -14.392 1.00 50.28 210 SER A C 1
ATOM 1710 O O . SER A 1 210 ? 16.865 -18.987 -14.466 1.00 50.28 210 SER A O 1
ATOM 1712 N N . ASN A 1 211 ? 16.317 -17.165 -13.281 1.00 50.31 211 ASN A N 1
ATOM 1713 C CA . ASN A 1 211 ? 16.035 -17.874 -12.033 1.00 50.31 211 ASN A CA 1
ATOM 1714 C C . ASN A 1 211 ? 14.690 -18.629 -12.070 1.00 50.31 211 ASN A C 1
ATOM 1716 O O . ASN A 1 211 ? 14.577 -19.731 -11.546 1.00 50.31 211 ASN A O 1
ATOM 1720 N N . LEU A 1 212 ? 13.675 -18.080 -12.748 1.00 53.62 212 LEU A N 1
ATOM 1721 C CA . LEU A 1 212 ? 12.393 -18.767 -12.975 1.00 53.62 212 LEU A CA 1
ATOM 1722 C C . LEU A 1 212 ? 12.512 -19.928 -13.968 1.00 53.62 212 LEU A C 1
ATOM 1724 O O . LEU A 1 212 ? 11.886 -20.966 -13.762 1.00 53.62 212 LEU A O 1
ATOM 1728 N N . LYS A 1 213 ? 13.323 -19.767 -15.023 1.00 51.84 213 LYS A N 1
ATOM 1729 C CA . LYS A 1 213 ? 13.629 -20.852 -15.962 1.00 51.84 213 LYS A CA 1
ATOM 1730 C C . LYS A 1 213 ? 14.348 -21.996 -15.244 1.00 51.84 213 LYS A C 1
ATOM 1732 O O . LYS A 1 213 ? 13.893 -23.125 -15.329 1.00 51.84 213 LYS A O 1
ATOM 1737 N N . ARG A 1 214 ? 15.350 -21.671 -14.421 1.00 52.06 214 ARG A N 1
ATOM 1738 C CA . ARG A 1 214 ? 16.066 -22.641 -13.584 1.00 52.06 214 ARG A CA 1
ATOM 1739 C C . ARG A 1 214 ? 15.174 -23.323 -12.547 1.00 52.06 214 ARG A C 1
ATOM 1741 O O . ARG A 1 214 ? 15.352 -24.500 -12.282 1.00 52.06 214 ARG A O 1
ATOM 1748 N N . ARG A 1 215 ? 14.195 -22.615 -11.974 1.00 46.66 215 ARG A N 1
ATOM 1749 C CA . ARG A 1 215 ? 13.225 -23.206 -11.039 1.00 46.66 215 ARG A CA 1
ATOM 1750 C C . ARG A 1 215 ? 12.296 -24.211 -11.729 1.00 46.66 215 ARG A C 1
ATOM 1752 O O . ARG A 1 215 ? 12.081 -25.277 -11.177 1.00 46.66 215 ARG A O 1
ATOM 1759 N N . ARG A 1 216 ? 11.826 -23.906 -12.946 1.00 54.38 216 ARG A N 1
ATOM 1760 C CA . ARG A 1 216 ? 11.061 -24.854 -13.778 1.00 54.38 216 ARG A CA 1
ATOM 1761 C C . ARG A 1 216 ? 11.908 -26.017 -14.289 1.00 54.38 216 ARG A C 1
ATOM 1763 O O . ARG A 1 216 ? 11.390 -27.112 -14.401 1.00 54.38 216 ARG A O 1
ATOM 1770 N N . GLU A 1 217 ? 13.180 -25.782 -14.605 1.00 55.00 217 GLU A N 1
ATOM 1771 C CA . GLU A 1 217 ? 14.131 -26.834 -14.988 1.00 55.00 217 GLU A CA 1
ATOM 1772 C C . GLU A 1 217 ? 14.404 -27.777 -13.805 1.00 55.00 217 GLU A C 1
ATOM 1774 O O . GLU A 1 217 ? 14.380 -28.981 -13.997 1.00 55.00 217 GLU A O 1
ATOM 1779 N N . ILE A 1 218 ? 14.541 -27.259 -12.577 1.00 50.91 218 ILE A N 1
ATOM 1780 C CA . ILE A 1 218 ? 14.661 -28.075 -11.354 1.00 50.91 218 ILE A CA 1
ATOM 1781 C C . ILE A 1 218 ? 13.358 -28.829 -11.052 1.00 50.91 218 ILE A C 1
ATOM 1783 O O . ILE A 1 218 ? 13.401 -29.996 -10.690 1.00 50.91 218 ILE A O 1
ATOM 1787 N N . GLU A 1 219 ? 12.197 -28.182 -11.188 1.00 51.78 219 GLU A N 1
ATOM 1788 C CA . GLU A 1 219 ? 10.893 -28.840 -11.007 1.00 51.78 219 GLU A CA 1
ATOM 1789 C C . GLU A 1 219 ? 10.684 -29.954 -12.049 1.00 51.78 219 GLU A C 1
ATOM 1791 O O . GLU A 1 219 ? 10.233 -31.031 -11.682 1.00 51.78 219 GLU A O 1
ATOM 1796 N N . ALA A 1 220 ? 11.099 -29.742 -13.303 1.00 50.94 220 ALA A N 1
ATOM 1797 C CA . ALA A 1 220 ? 11.051 -30.749 -14.362 1.00 50.94 220 ALA A CA 1
ATOM 1798 C C . ALA A 1 220 ? 12.086 -31.875 -14.178 1.00 50.94 220 ALA A C 1
ATOM 1800 O O . ALA A 1 220 ? 11.753 -33.026 -14.422 1.00 50.94 220 ALA A O 1
ATOM 1801 N N . GLU A 1 221 ? 13.308 -31.581 -13.715 1.00 53.69 221 GLU A N 1
ATOM 1802 C CA . GLU A 1 221 ? 14.311 -32.603 -13.356 1.00 53.69 221 GLU A CA 1
ATOM 1803 C C . GLU A 1 221 ? 13.815 -33.493 -12.206 1.00 53.69 221 GLU A C 1
ATOM 1805 O O . GLU A 1 221 ? 14.009 -34.705 -12.230 1.00 53.69 221 GLU A O 1
ATOM 1810 N N . VAL A 1 222 ? 13.137 -32.903 -11.217 1.00 48.78 222 VAL A N 1
ATOM 1811 C CA . VAL A 1 222 ? 12.524 -33.636 -10.100 1.00 48.78 222 VAL A CA 1
ATOM 1812 C C . VAL A 1 222 ? 11.317 -34.453 -10.567 1.00 48.78 222 VAL A C 1
ATOM 1814 O O . VAL A 1 222 ? 11.121 -35.565 -10.091 1.00 48.78 222 VAL A O 1
ATOM 1817 N N . GLU A 1 223 ? 10.513 -33.938 -11.498 1.00 46.22 223 GLU A N 1
ATOM 1818 C CA . GLU A 1 223 ? 9.369 -34.659 -12.067 1.00 46.22 223 GLU A CA 1
ATOM 1819 C C . GLU A 1 223 ? 9.822 -35.833 -12.959 1.00 46.22 223 GLU A C 1
ATOM 1821 O O . GLU A 1 223 ? 9.264 -36.919 -12.836 1.00 46.22 223 GLU A O 1
ATOM 1826 N N . ASP A 1 224 ? 10.899 -35.683 -13.741 1.00 49.19 224 ASP A N 1
ATOM 1827 C CA . ASP A 1 224 ? 11.536 -36.782 -14.492 1.00 49.19 224 ASP A CA 1
ATOM 1828 C C . ASP A 1 224 ? 12.167 -37.839 -13.560 1.00 49.19 224 ASP A C 1
ATOM 1830 O O . ASP A 1 224 ? 12.047 -39.035 -13.824 1.00 49.19 224 ASP A O 1
ATOM 1834 N N . GLU A 1 225 ? 12.796 -37.442 -12.443 1.00 48.28 225 GLU A N 1
ATOM 1835 C CA . GLU A 1 225 ? 13.290 -38.397 -11.431 1.00 48.28 225 GLU A CA 1
ATOM 1836 C C . GLU A 1 225 ? 12.153 -39.125 -10.694 1.00 48.28 225 GLU A C 1
ATOM 1838 O O . GLU A 1 225 ? 12.320 -40.280 -10.301 1.00 48.28 225 GLU A O 1
ATOM 1843 N N . LEU A 1 226 ? 10.999 -38.477 -10.504 1.00 40.81 226 LEU A N 1
ATOM 1844 C CA . LEU A 1 226 ? 9.823 -39.054 -9.838 1.00 40.81 226 LEU A CA 1
ATOM 1845 C C . LEU A 1 226 ? 8.948 -39.907 -10.771 1.00 40.81 226 LEU A C 1
ATOM 1847 O O . LEU A 1 226 ? 8.145 -40.699 -10.2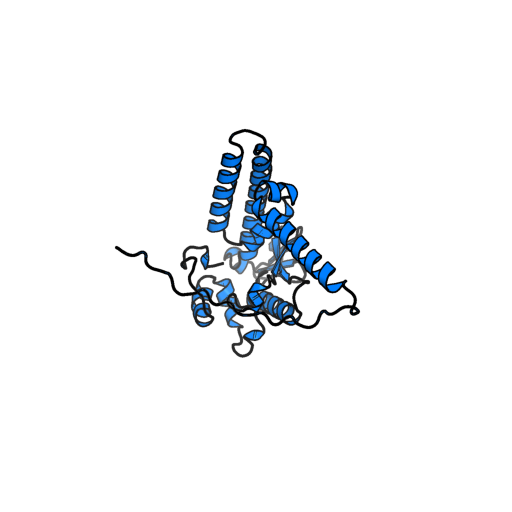79 1.00 40.81 226 LEU A O 1
ATOM 1851 N N . LEU A 1 227 ? 9.101 -39.763 -12.091 1.00 43.75 227 LEU A N 1
ATOM 1852 C CA . LEU A 1 227 ? 8.429 -40.568 -13.120 1.00 43.75 227 LEU A CA 1
ATOM 1853 C C . LEU A 1 227 ? 9.242 -41.797 -13.560 1.00 43.75 227 LEU A C 1
ATOM 1855 O O . LEU A 1 227 ? 8.766 -42.585 -14.379 1.00 43.75 227 LEU A O 1
ATOM 1859 N N . LEU A 1 228 ? 10.433 -42.013 -12.992 1.00 43.88 228 LEU A N 1
ATOM 1860 C CA . LEU A 1 228 ? 11.093 -43.313 -13.048 1.00 43.88 228 LEU A CA 1
ATOM 1861 C C . LEU A 1 228 ? 10.359 -44.276 -12.106 1.00 43.88 228 LEU A C 1
ATOM 1863 O O . LEU A 1 228 ? 10.626 -44.342 -10.906 1.00 43.88 228 LEU A O 1
ATOM 1867 N N . GLU A 1 229 ? 9.394 -44.993 -12.683 1.00 40.25 229 GLU A N 1
ATOM 1868 C CA . GLU A 1 229 ? 8.669 -46.091 -12.051 1.00 40.25 229 GLU A CA 1
ATOM 1869 C C . GLU A 1 229 ? 9.629 -47.110 -11.405 1.00 40.25 229 GLU A C 1
ATOM 1871 O O . GLU A 1 229 ? 10.716 -47.407 -11.904 1.00 40.25 229 GLU A O 1
ATOM 1876 N N . ASP A 1 230 ? 9.177 -47.626 -10.263 1.00 42.38 230 ASP A N 1
ATOM 1877 C CA . ASP A 1 230 ? 9.844 -48.405 -9.212 1.00 42.38 230 ASP A CA 1
ATOM 1878 C C . ASP A 1 230 ? 10.576 -49.716 -9.611 1.00 42.38 230 ASP A C 1
ATOM 1880 O O . ASP A 1 230 ? 10.910 -50.499 -8.720 1.00 42.38 230 ASP A O 1
ATOM 1884 N N . ASP A 1 231 ? 10.902 -49.974 -10.881 1.00 41.81 231 ASP A N 1
ATOM 1885 C CA . ASP A 1 231 ? 11.377 -51.301 -11.316 1.00 41.81 231 ASP A CA 1
ATOM 1886 C C . ASP A 1 231 ? 12.887 -51.467 -11.554 1.00 41.81 231 ASP A C 1
ATOM 1888 O O . ASP A 1 231 ? 13.349 -52.594 -11.724 1.00 41.81 231 ASP A O 1
ATOM 1892 N N . GLU A 1 232 ? 13.715 -50.428 -11.429 1.00 44.44 232 GLU A N 1
ATOM 1893 C CA . GLU A 1 232 ? 15.176 -50.615 -11.389 1.00 44.44 232 GLU A CA 1
ATOM 1894 C C . GLU A 1 232 ? 15.850 -49.661 -10.401 1.00 44.44 232 GLU A C 1
ATOM 1896 O O . GLU A 1 232 ? 16.531 -48.716 -10.782 1.00 44.44 232 GLU A O 1
ATOM 1901 N N . ARG A 1 233 ? 15.728 -49.920 -9.092 1.00 36.88 233 ARG A N 1
ATOM 1902 C CA . ARG A 1 233 ? 16.642 -49.308 -8.111 1.00 36.88 233 ARG A CA 1
ATOM 1903 C C . ARG A 1 233 ? 18.020 -49.968 -8.234 1.00 36.88 233 ARG A C 1
ATOM 1905 O O . ARG A 1 233 ? 18.167 -51.115 -7.799 1.00 36.88 233 ARG A O 1
ATOM 1912 N N . PRO A 1 234 ? 19.080 -49.285 -8.711 1.00 40.41 234 PRO A N 1
ATOM 1913 C CA . PRO A 1 234 ? 20.426 -49.812 -8.591 1.00 40.41 234 PRO A CA 1
ATOM 1914 C C . PRO A 1 234 ? 20.806 -49.725 -7.114 1.00 40.41 234 PRO A C 1
ATOM 1916 O O . PRO A 1 234 ? 20.757 -48.660 -6.492 1.00 40.41 234 PRO A O 1
ATOM 1919 N N . THR A 1 235 ? 21.188 -50.858 -6.532 1.00 45.03 235 THR A N 1
ATOM 1920 C CA . THR A 1 235 ? 21.749 -50.946 -5.182 1.00 45.03 235 THR A CA 1
ATOM 1921 C C . THR A 1 235 ? 22.764 -49.831 -4.937 1.00 45.03 235 THR A C 1
ATOM 1923 O O . THR A 1 235 ? 23.722 -49.687 -5.700 1.00 45.03 235 THR A O 1
ATOM 1926 N N . LYS A 1 236 ? 22.546 -49.072 -3.852 1.00 42.91 236 LYS A N 1
ATOM 1927 C CA . LYS A 1 236 ? 23.437 -48.045 -3.291 1.00 42.91 236 LYS A CA 1
ATOM 1928 C C . LYS A 1 236 ? 24.911 -48.351 -3.590 1.00 42.91 236 LYS A C 1
ATOM 1930 O O . LYS A 1 236 ? 25.518 -49.196 -2.932 1.00 42.91 236 LYS A O 1
ATOM 1935 N N . ARG A 1 237 ? 25.516 -47.626 -4.537 1.00 44.66 237 ARG A N 1
ATOM 1936 C CA . ARG A 1 237 ? 26.978 -47.569 -4.640 1.00 44.66 237 ARG A CA 1
ATOM 1937 C C . ARG A 1 237 ? 27.498 -46.870 -3.389 1.00 44.66 237 ARG A C 1
ATOM 1939 O O . ARG A 1 237 ? 27.187 -45.706 -3.151 1.00 44.66 237 ARG A O 1
ATOM 1946 N N . GLN A 1 238 ? 28.288 -47.588 -2.593 1.00 40.88 238 GLN A N 1
ATOM 1947 C CA . GLN A 1 238 ? 29.092 -46.987 -1.536 1.00 40.88 238 GLN A CA 1
ATOM 1948 C C . GLN A 1 238 ? 29.948 -45.875 -2.144 1.00 40.88 238 GLN A C 1
ATOM 1950 O O . GLN A 1 238 ? 30.800 -46.118 -3.002 1.00 40.88 238 GLN A O 1
ATOM 1955 N N . ARG A 1 239 ? 29.712 -44.643 -1.698 1.00 37.25 239 ARG A N 1
ATOM 1956 C CA . ARG A 1 239 ? 30.567 -43.505 -2.010 1.00 37.25 239 ARG A CA 1
ATOM 1957 C C . ARG A 1 239 ? 31.882 -43.733 -1.262 1.00 37.25 239 ARG A C 1
ATOM 1959 O O . ARG A 1 239 ? 31.915 -43.634 -0.041 1.00 37.25 239 ARG A O 1
ATOM 1966 N N . LYS A 1 240 ? 32.955 -44.093 -1.975 1.00 47.22 240 LYS A N 1
ATOM 1967 C CA . LYS A 1 240 ? 34.309 -43.998 -1.417 1.00 47.22 240 LYS A CA 1
ATOM 1968 C C . LYS A 1 240 ? 34.596 -42.516 -1.201 1.00 47.22 240 LYS A C 1
ATOM 1970 O O . LYS A 1 240 ? 34.726 -41.773 -2.171 1.00 47.22 240 LYS A O 1
ATOM 1975 N N . GLU A 1 241 ? 34.663 -42.093 0.055 1.00 42.22 241 GLU A N 1
ATOM 1976 C CA . GLU A 1 241 ? 35.288 -40.824 0.409 1.00 42.22 241 GLU A CA 1
ATOM 1977 C C . GLU A 1 241 ? 36.757 -40.887 -0.009 1.00 42.22 241 GLU A C 1
ATOM 1979 O O . GLU A 1 241 ? 37.548 -41.651 0.545 1.00 42.22 241 GLU A O 1
ATOM 1984 N N . ILE A 1 242 ? 37.115 -40.113 -1.030 1.00 48.38 242 ILE A N 1
ATOM 1985 C CA . ILE A 1 242 ? 38.507 -39.827 -1.352 1.00 48.38 242 ILE A CA 1
ATOM 1986 C C . ILE A 1 242 ? 38.803 -38.485 -0.697 1.00 48.38 242 ILE A C 1
ATOM 1988 O O . ILE A 1 242 ? 38.377 -37.438 -1.183 1.00 48.38 242 ILE A O 1
ATOM 1992 N N . TRP A 1 243 ? 39.497 -38.533 0.433 1.00 45.88 243 TRP A N 1
ATOM 1993 C CA . TRP A 1 243 ? 40.049 -37.343 1.061 1.00 45.88 243 TRP A CA 1
ATOM 1994 C C . TRP A 1 243 ? 41.236 -36.844 0.223 1.00 45.88 243 TRP A C 1
ATOM 1996 O O . TRP A 1 243 ? 42.072 -37.661 -0.178 1.00 45.88 243 TRP A O 1
ATOM 2006 N N . PRO A 1 244 ? 41.332 -35.536 -0.076 1.00 55.62 244 PRO A N 1
ATOM 2007 C CA . PRO A 1 244 ? 42.492 -34.997 -0.769 1.00 55.62 244 PRO A CA 1
ATOM 2008 C C . PRO A 1 244 ? 43.739 -35.186 0.105 1.00 55.62 244 PRO A C 1
ATOM 2010 O O . PRO A 1 244 ? 43.737 -34.855 1.291 1.00 55.62 244 PRO A O 1
ATOM 2013 N N . GLY A 1 245 ? 44.794 -35.755 -0.482 1.00 64.69 245 GLY A N 1
ATOM 2014 C CA . GLY A 1 245 ? 46.088 -35.902 0.181 1.00 64.69 245 GLY A CA 1
ATOM 2015 C C . GLY A 1 245 ? 46.713 -34.540 0.518 1.00 64.69 245 GLY A C 1
ATOM 2016 O O . GLY A 1 245 ? 46.382 -33.538 -0.123 1.00 64.69 245 GLY A O 1
ATOM 2017 N N . PRO A 1 246 ? 47.605 -34.480 1.521 1.00 57.97 246 PRO A N 1
ATOM 2018 C CA . PRO A 1 246 ? 48.231 -33.232 1.941 1.00 57.97 246 PRO A CA 1
ATOM 2019 C C . PRO A 1 246 ? 49.069 -32.615 0.807 1.00 57.97 246 PRO A C 1
ATOM 2021 O O . PRO A 1 246 ? 49.664 -33.349 0.013 1.00 57.97 246 PRO A O 1
ATOM 2024 N N . PRO A 1 247 ? 49.135 -31.274 0.722 1.00 57.62 247 PRO A N 1
ATOM 2025 C CA . PRO A 1 247 ? 49.844 -30.586 -0.348 1.00 57.62 247 PRO A CA 1
ATOM 2026 C C . PRO A 1 247 ? 51.347 -30.884 -0.296 1.00 57.62 247 PRO A C 1
ATOM 2028 O O . PRO A 1 247 ? 52.009 -30.677 0.721 1.00 57.62 247 PRO A O 1
ATOM 2031 N N . THR A 1 248 ? 51.893 -31.351 -1.416 1.00 63.78 248 THR A N 1
ATOM 2032 C CA . THR A 1 248 ? 53.335 -31.515 -1.619 1.00 63.78 248 THR A CA 1
ATOM 2033 C C . THR A 1 248 ? 53.998 -30.154 -1.799 1.00 63.78 248 THR A C 1
ATOM 2035 O O . THR A 1 248 ? 53.691 -29.430 -2.747 1.00 63.78 248 THR A O 1
ATOM 2038 N N . VAL A 1 249 ? 54.928 -29.824 -0.903 1.00 57.31 249 VAL A N 1
ATOM 2039 C CA . VAL A 1 249 ? 55.812 -28.659 -1.025 1.00 57.31 249 VAL A CA 1
ATOM 2040 C C . VAL A 1 249 ? 56.981 -29.037 -1.951 1.00 57.31 249 VAL A C 1
ATOM 2042 O O . VAL A 1 249 ? 57.588 -30.088 -1.728 1.00 57.31 249 VAL A O 1
ATOM 2045 N N . PRO A 1 250 ? 57.299 -28.245 -2.992 1.00 56.66 250 PRO A N 1
ATOM 2046 C CA . PRO A 1 250 ? 58.426 -28.539 -3.870 1.00 56.66 250 PRO A CA 1
ATOM 2047 C C . PRO A 1 250 ? 59.767 -28.410 -3.127 1.00 56.66 250 PRO A C 1
ATOM 2049 O O . PRO A 1 250 ? 59.896 -27.541 -2.261 1.00 56.66 250 PRO A O 1
ATOM 2052 N N . PRO A 1 251 ? 60.766 -29.249 -3.454 1.00 62.50 251 PRO A N 1
ATOM 2053 C CA . PRO A 1 251 ? 62.093 -29.152 -2.863 1.00 62.50 251 PRO A CA 1
ATOM 2054 C C . PRO A 1 251 ? 62.815 -27.883 -3.339 1.00 62.50 251 PRO A C 1
ATOM 2056 O O . PRO A 1 251 ? 62.656 -27.469 -4.489 1.00 62.50 251 PRO A O 1
ATOM 2059 N N . VAL A 1 252 ? 63.586 -27.292 -2.421 1.00 57.03 252 VAL A N 1
ATOM 2060 C CA . VAL A 1 252 ? 64.502 -26.158 -2.641 1.00 57.03 252 VAL A CA 1
ATOM 2061 C C . VAL A 1 252 ? 65.762 -26.628 -3.354 1.00 57.03 252 VAL A C 1
ATOM 2063 O O . VAL A 1 252 ? 66.279 -27.697 -2.955 1.00 57.03 252 VAL A O 1
#

Radius of gyration: 25.56 Å; chains: 1; bounding box: 90×69×55 Å

pLDDT: mean 78.01, std 17.52, range [36.88, 97.12]

Foldseek 3Di:
DPCLQPPDPVPDDDDPVCVCVVCVVPVLQNVLCVPDDPVCVLQADDCNDPLVVQVFKAKAKDWQQWEFEAEPVRHTPDIDTGIWIDIATDPPDDPSSNRNSVVHCVSSVLVHPQDDPSYGYHYPVCVVVVVDCNRVLLVVLLVLLLVLLVQLLVLLVQLVDPPSLVSNVVSVVVSVVVCSNSPPVSSSVNSNPVRDDPVSVCSSCVVVVVVVVVVVVVVVVVVVVVPPPDDDDDPDDPPPDDDDDDDDDDDD

Sequence (252 aa):
FHKLRGNLERDTRLTLDDWDNLLLICGECREGAKDYNPQQRDHYLWPDSEMASSYPFRYVKRDNVTYKVLDAEGNLFKEEQRTFVFAETANDVATNILEAAKNTIALFKLNTKYYDNNQIIIPYQDFIDVSDLRLEQRYEAYQAATKAAGRLQRAAETLVVPGGREFVDNALILTNEIRESMGYVSTWKTAILANLDRETLGKIFPNITSNLKRRREIEAEVEDELLLEDDERPTKRQRKEIWPGPPTVPPV